Protein AF-0000000073450716 (afdb_homodimer)

Organism: Bacillus licheniformis (strain ATCC 14580 / DSM 13 / JCM 2505 / CCUG 7422 / NBRC 12200 / NCIMB 9375 / NCTC 10341 / NRRL NRS-1264 / Gibson 46) (NCBI:txid279010)

Sequence (288 aa):
MKVREQMMYDMEALLRTVFKQIRDEINELLEKEMSRNEFMILRLLSEQGPKKVTEFATILGVSASHITAVTDALVEKGWITRVRSKEDRRIIKIHLTDAGKEIIRYFEEKKTEYYFKRFSSYSDEELKTLIELFSKLDKKREQRMKVREQMMYDMEALLRTVFKQIRDEINELLEKEMSRNEFMILRLLSEQGPKKVTEFATILGVSASHITAVTDALVEKGWITRVRSKEDRRIIKIHLTDAGKEIIRYFEEKKTEYYFKRFSSYSDEELKTLIELFSKLDKKREQR

InterPro domains:
  IPR000835 MarR-type HTH domain [PF01047] (35-92)
  IPR000835 MarR-type HTH domain [PR00598] (51-67)
  IPR000835 MarR-type HTH domain [PR00598] (68-83)
  IPR000835 MarR-type HTH domain [PR00598] (87-103)
  IPR000835 MarR-type HTH domain [PR00598] (117-137)
  IPR000835 MarR-type HTH domain [PS50995] (4-139)
  IPR000835 MarR-type HTH domain [SM00347] (27-127)
  IPR036388 Winged helix-like DNA-binding domain superfamily [G3DSA:1.10.10.10] (1-141)
  IPR036390 Winged helix DNA-binding domain superfamily [SSF46785] (11-139)
  IPR039422 Transcription regulators MarR/SlyA-like [PTHR33164] (10-141)

Secondary structure (DSSP, 8-state):
-HHHHHHHHHHHHHHHHHHHHHHHHHHHHHHTT--HHHHHHHHHHHHH--EEHHHHHHHHT--HHHHHHHHHHHHHHTSEEEEE-SS-TT-EEEEE-HHHHHHHHHHHHHHHHHHHHHTTTS-HHHHHHHHHHHHTT-HHHHT-/-HHHHHHHHHHHHHHHHHHHHHHHHHHHHHHTT--HHHHHHHHHHHHH--EEHHHHHHHHT--HHHHHHHHHHHHHHTSEEEEE-SS-TT-EEEEE-HHHHHHHHHHHHHHHHHHHHHTTTS-HHHHHHHHHHHHTT-HHHHT-

Foldseek 3Di:
DVVVVVVVVVVVVCCVVVVVVLVVVLQVVCVVPAHPLLLVVLVCCVVPNKDALVVSCVVVVHDSVVSVVSVVVCVVVVQKDWDADPVHRVTIIIHGDPNVVVVNVVSVVVVVVVVCVVCVPDDPVRVVVVCVVVVVVVVVVVVD/DVVVVVVVVVVVVCCVVVVVVLVVVLQVVCVVPDGPLLLVVLVCCVPPNKDALVVSCVVVVHDSVVSVVSVVVCVVVVQKDWDADPVHRVTIIIHGDPNVVVVNVVSVVVVVVVVCVVCVPDDPVRVVVVCVVVVVVPVVVVVD

Radius of gyration: 21.97 Å; Cα contacts (8 Å, |Δi|>4): 267; chains: 2; bounding box: 51×68×36 Å

Structure (mmCIF, N/CA/C/O backbone):
data_AF-0000000073450716-model_v1
#
loop_
_entity.id
_entity.type
_entity.pdbx_description
1 polymer 'Hypothetical DNA-binding protein'
#
loop_
_atom_site.group_PDB
_atom_site.id
_atom_site.type_symbol
_atom_site.label_atom_id
_atom_site.label_alt_id
_atom_site.label_comp_id
_atom_site.label_asym_id
_atom_site.label_entity_id
_atom_site.label_seq_id
_atom_site.pdbx_PDB_ins_code
_atom_site.Cartn_x
_atom_site.Cartn_y
_atom_site.Cartn_z
_atom_site.occupancy
_atom_site.B_iso_or_equiv
_atom_site.auth_seq_id
_atom_site.auth_comp_id
_atom_site.auth_asym_id
_atom_site.auth_atom_id
_atom_site.pdbx_PDB_model_num
ATOM 1 N N . MET A 1 1 ? 23.656 19.016 8.758 1 59.31 1 MET A N 1
ATOM 2 C CA . MET A 1 1 ? 22.344 18.75 9.352 1 59.31 1 MET A CA 1
ATOM 3 C C . MET A 1 1 ? 21.234 19 8.336 1 59.31 1 MET A C 1
ATOM 5 O O . MET A 1 1 ? 20.328 18.172 8.188 1 59.31 1 MET A O 1
ATOM 9 N N . LYS A 1 2 ? 21.609 19.891 7.543 1 78.94 2 LYS A N 1
ATOM 10 C CA . LYS A 1 2 ? 20.656 20.344 6.543 1 78.94 2 LYS A CA 1
ATOM 11 C C . LYS A 1 2 ? 20.609 19.406 5.344 1 78.94 2 LYS A C 1
ATOM 13 O O . LYS A 1 2 ? 19.531 19.094 4.836 1 78.94 2 LYS A O 1
ATOM 18 N N . VAL A 1 3 ? 21.812 18.812 5.262 1 89.25 3 VAL A N 1
ATOM 19 C CA . VAL A 1 3 ? 21.922 17.984 4.066 1 89.25 3 VAL A CA 1
ATOM 20 C C . VAL A 1 3 ? 21.188 16.656 4.297 1 89.25 3 VAL A C 1
ATOM 22 O O . VAL A 1 3 ? 20.406 16.219 3.451 1 89.25 3 VAL A O 1
ATOM 25 N N . ARG A 1 4 ? 21.391 16.125 5.465 1 91.69 4 ARG A N 1
ATOM 26 C CA . ARG A 1 4 ? 20.75 14.844 5.77 1 91.69 4 ARG A CA 1
ATOM 27 C C . ARG A 1 4 ? 19.234 15 5.863 1 91.69 4 ARG A C 1
ATOM 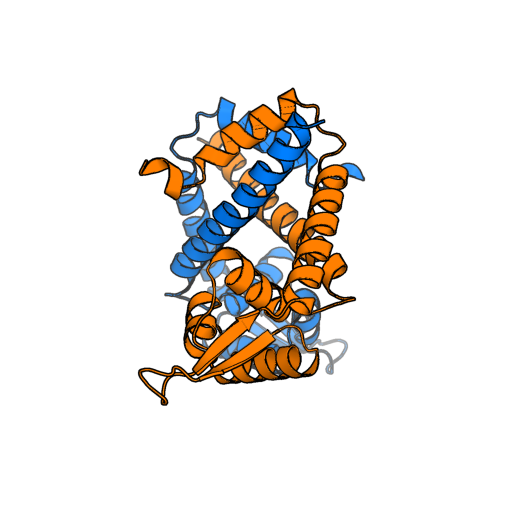29 O O . ARG A 1 4 ? 18.484 14.094 5.48 1 91.69 4 ARG A O 1
ATOM 36 N N . GLU A 1 5 ? 18.844 16.141 6.367 1 92.06 5 GLU A N 1
ATOM 37 C CA . GLU A 1 5 ? 17.422 16.438 6.422 1 92.06 5 GLU A CA 1
ATOM 38 C C . GLU A 1 5 ? 16.797 16.453 5.023 1 92.06 5 GLU A C 1
ATOM 40 O O . GLU A 1 5 ? 15.719 15.906 4.809 1 92.06 5 GLU A O 1
ATOM 45 N N . GLN A 1 6 ? 17.453 17.125 4.156 1 94.56 6 GLN A N 1
ATOM 46 C CA . GLN A 1 6 ? 16.969 17.156 2.773 1 94.56 6 GLN A CA 1
ATOM 47 C C . GLN A 1 6 ? 16.938 15.758 2.174 1 94.56 6 GLN A C 1
ATOM 49 O O . GLN A 1 6 ? 16.031 15.422 1.418 1 94.56 6 GLN A O 1
ATOM 54 N N . MET A 1 7 ? 18 14.906 2.516 1 95.25 7 MET A N 1
ATOM 55 C CA . MET A 1 7 ? 18.031 13.531 2.021 1 95.25 7 MET A CA 1
ATOM 56 C C . MET A 1 7 ? 16.844 12.734 2.545 1 95.25 7 MET A C 1
ATOM 58 O O . MET A 1 7 ? 16.328 11.859 1.847 1 95.25 7 MET A O 1
ATOM 62 N N . MET A 1 8 ? 16.422 13.062 3.775 1 94.56 8 MET A N 1
ATOM 63 C CA . MET A 1 8 ? 15.266 12.375 4.336 1 94.56 8 MET A CA 1
ATOM 64 C C . MET A 1 8 ? 13.992 12.758 3.582 1 94.56 8 MET A C 1
ATOM 66 O O . MET A 1 8 ? 13.148 11.906 3.318 1 94.56 8 MET A O 1
ATOM 70 N N . TYR A 1 9 ? 13.953 14.023 3.223 1 92.12 9 TYR A N 1
ATOM 71 C CA . TYR A 1 9 ? 12.812 14.477 2.436 1 92.12 9 TYR A CA 1
ATOM 72 C C . TYR A 1 9 ? 12.805 13.828 1.059 1 92.12 9 TYR A C 1
ATOM 74 O O . TYR A 1 9 ? 11.758 13.375 0.583 1 92.12 9 TYR A O 1
ATOM 82 N N . ASP A 1 10 ? 13.938 13.797 0.457 1 93.56 10 ASP A N 1
ATOM 83 C CA . ASP A 1 10 ? 14.062 13.18 -0.861 1 93.56 10 ASP A CA 1
ATOM 84 C C . ASP A 1 10 ? 13.719 11.695 -0.81 1 93.56 10 ASP A C 1
ATOM 86 O O . ASP A 1 10 ? 13.008 11.188 -1.682 1 93.56 10 ASP A O 1
ATOM 90 N N . MET A 1 11 ? 14.203 11.016 0.165 1 94.5 11 MET A N 1
ATOM 91 C CA . MET A 1 11 ? 13.984 9.578 0.297 1 94.5 11 MET A CA 1
ATOM 92 C C . MET A 1 11 ? 12.516 9.273 0.548 1 94.5 11 MET A C 1
ATOM 94 O O . MET A 1 11 ? 11.961 8.344 -0.043 1 94.5 11 MET A O 1
ATOM 98 N N . GLU A 1 12 ? 11.938 10.055 1.442 1 93.44 12 GLU A N 1
ATOM 99 C CA . GLU A 1 12 ? 10.508 9.883 1.711 1 93.44 12 GLU A CA 1
ATOM 100 C C . GLU A 1 12 ? 9.688 10.039 0.438 1 93.44 12 GLU A C 1
ATOM 102 O O . GLU A 1 12 ? 8.805 9.227 0.157 1 93.44 12 GLU A O 1
ATOM 107 N N . ALA A 1 13 ? 9.961 11.102 -0.274 1 91.44 13 ALA A N 1
ATOM 108 C CA . ALA A 1 13 ? 9.234 11.367 -1.512 1 91.44 13 ALA A CA 1
ATOM 109 C C . ALA A 1 13 ? 9.43 10.242 -2.52 1 91.44 13 ALA A C 1
ATOM 111 O O . ALA A 1 13 ? 8.484 9.828 -3.193 1 91.44 13 ALA A O 1
ATOM 112 N N . LEU A 1 14 ? 10.625 9.688 -2.656 1 94 14 LEU A N 1
ATOM 113 C CA . LEU A 1 14 ? 10.953 8.617 -3.59 1 94 14 LEU A CA 1
ATOM 114 C C . LEU A 1 14 ? 10.258 7.316 -3.197 1 94 14 LEU A C 1
ATOM 116 O O . LEU A 1 14 ? 9.695 6.629 -4.051 1 94 14 LEU A O 1
ATOM 120 N N . LEU A 1 15 ? 10.359 7.004 -1.907 1 94.81 15 LEU A N 1
ATOM 121 C CA . LEU A 1 15 ? 9.703 5.797 -1.429 1 94.81 15 LEU A CA 1
ATOM 122 C C . LEU A 1 15 ? 8.203 5.852 -1.705 1 94.81 15 LEU A C 1
ATOM 124 O O . LEU A 1 15 ? 7.621 4.879 -2.199 1 94.81 15 LEU A O 1
ATOM 128 N N . ARG A 1 16 ? 7.637 6.914 -1.466 1 90.56 16 ARG A N 1
ATOM 129 C CA . ARG A 1 16 ? 6.203 7.09 -1.689 1 90.56 16 ARG A CA 1
ATOM 130 C C . ARG A 1 16 ? 5.859 6.953 -3.168 1 90.56 16 ARG A C 1
ATOM 132 O O . ARG A 1 16 ? 4.945 6.211 -3.531 1 90.56 16 ARG A O 1
ATOM 139 N N . THR A 1 17 ? 6.555 7.664 -4.004 1 93.19 17 THR A N 1
ATOM 140 C CA . THR A 1 17 ? 6.273 7.707 -5.438 1 93.19 17 THR A CA 1
ATOM 141 C C . THR A 1 17 ? 6.535 6.348 -6.078 1 93.19 17 THR A C 1
ATOM 143 O O . THR A 1 17 ? 5.691 5.828 -6.809 1 93.19 17 THR A O 1
ATOM 146 N N . VAL A 1 18 ? 7.68 5.75 -5.84 1 95.06 18 VAL A N 1
ATOM 147 C CA . VAL A 1 18 ? 8.086 4.496 -6.473 1 95.06 18 VAL A CA 1
ATOM 148 C C . VAL A 1 18 ? 7.195 3.357 -5.977 1 95.06 18 VAL A C 1
ATOM 150 O O . VAL A 1 18 ? 6.766 2.51 -6.766 1 95.06 18 VAL A O 1
ATOM 153 N N . PHE A 1 19 ? 6.934 3.359 -4.652 1 94.25 19 PHE A N 1
ATOM 154 C CA . PHE A 1 19 ? 6.051 2.332 -4.109 1 94.25 19 PHE A CA 1
ATOM 155 C C . PHE A 1 19 ? 4.676 2.402 -4.762 1 94.25 19 PHE A C 1
ATOM 157 O O . PHE A 1 19 ? 4.102 1.374 -5.125 1 94.25 19 PHE A O 1
ATOM 164 N N . LYS A 1 20 ? 4.164 3.525 -4.926 1 91.25 20 LYS A N 1
ATOM 165 C CA . LYS A 1 20 ? 2.865 3.697 -5.574 1 91.25 20 LYS A CA 1
ATOM 166 C C . LYS A 1 20 ? 2.91 3.232 -7.027 1 91.25 20 LYS A C 1
ATOM 168 O O . LYS A 1 20 ? 2.008 2.531 -7.488 1 91.25 20 LYS A O 1
ATOM 173 N N . GLN A 1 21 ? 3.9 3.662 -7.785 1 94.06 21 GLN A N 1
ATOM 174 C CA . GLN A 1 21 ? 4.035 3.281 -9.188 1 94.06 21 GLN A CA 1
ATOM 175 C C . GLN A 1 21 ? 4.074 1.764 -9.344 1 94.06 21 GLN A C 1
ATOM 177 O O . GLN A 1 21 ? 3.344 1.202 -10.164 1 94.06 21 GLN A O 1
ATOM 182 N N . ILE A 1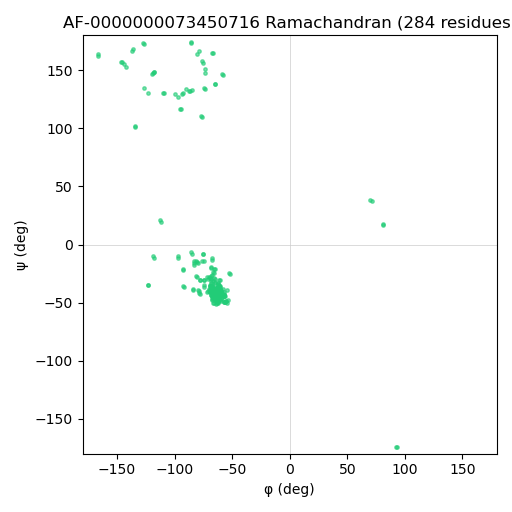 22 ? 4.926 1.121 -8.555 1 94.81 22 ILE A N 1
ATOM 183 C CA . ILE A 1 22 ? 5.102 -0.322 -8.664 1 94.81 22 ILE A CA 1
ATOM 184 C C . ILE A 1 22 ? 3.811 -1.033 -8.266 1 94.81 22 ILE A C 1
ATOM 186 O O . ILE A 1 22 ? 3.373 -1.963 -8.945 1 94.81 22 ILE A O 1
ATOM 190 N N . ARG A 1 23 ? 3.213 -0.621 -7.176 1 91 23 ARG A N 1
ATOM 191 C CA . ARG A 1 23 ? 1.94 -1.188 -6.742 1 91 23 ARG A CA 1
ATOM 192 C C . ARG A 1 23 ? 0.887 -1.074 -7.836 1 91 23 ARG A C 1
ATOM 194 O O . ARG A 1 23 ? 0.207 -2.051 -8.156 1 91 23 ARG A O 1
ATOM 201 N N . ASP A 1 24 ? 0.726 0.122 -8.438 1 91.25 24 ASP A N 1
ATOM 202 C CA . ASP A 1 24 ? -0.268 0.346 -9.484 1 91.25 24 ASP A CA 1
ATOM 203 C C . ASP A 1 24 ? 0.02 -0.518 -10.711 1 91.25 24 ASP A C 1
ATOM 205 O O . ASP A 1 24 ? -0.9 -1.068 -11.32 1 91.25 24 ASP A O 1
ATOM 209 N N . GLU A 1 25 ? 1.225 -0.605 -11.094 1 93.38 25 GLU A N 1
ATOM 210 C CA . GLU A 1 25 ? 1.619 -1.379 -12.266 1 93.38 25 GLU A CA 1
ATOM 211 C C . GLU A 1 25 ? 1.392 -2.871 -12.047 1 93.38 25 GLU A C 1
ATOM 213 O O . GLU A 1 25 ? 0.943 -3.576 -12.953 1 93.38 25 GLU A O 1
ATOM 218 N N . ILE A 1 26 ? 1.708 -3.35 -10.844 1 92.31 26 ILE A N 1
ATOM 219 C CA . ILE A 1 26 ? 1.47 -4.754 -10.523 1 92.31 26 ILE A CA 1
ATOM 220 C C . ILE A 1 26 ? -0.033 -5.027 -10.492 1 92.31 26 ILE A C 1
ATOM 222 O O . ILE A 1 26 ? -0.491 -6.066 -10.969 1 92.31 26 ILE A O 1
ATOM 226 N N . ASN A 1 27 ? -0.792 -4.102 -9.945 1 90.69 27 ASN A N 1
ATOM 227 C CA . ASN A 1 27 ? -2.244 -4.238 -9.93 1 90.69 27 ASN A CA 1
ATOM 228 C C . ASN A 1 27 ? -2.812 -4.32 -11.344 1 90.69 27 ASN A C 1
ATOM 230 O O . ASN A 1 27 ? -3.77 -5.055 -11.594 1 90.69 27 ASN A O 1
ATOM 234 N N . GLU A 1 28 ? -2.279 -3.514 -12.18 1 91.25 28 GLU A N 1
ATOM 235 C CA . GLU A 1 28 ? -2.717 -3.533 -13.57 1 91.25 28 GLU A CA 1
ATOM 236 C C . GLU A 1 28 ? -2.428 -4.883 -14.219 1 91.25 28 GLU A C 1
ATOM 238 O O . GLU A 1 28 ? -3.193 -5.348 -15.062 1 91.25 28 GLU A O 1
ATOM 243 N N . LEU A 1 29 ? -1.325 -5.434 -13.844 1 89.19 29 LEU A N 1
ATOM 244 C CA . LEU A 1 29 ? -0.959 -6.75 -14.352 1 89.19 29 LEU A CA 1
ATOM 245 C C . LEU A 1 29 ? -1.942 -7.809 -13.875 1 89.19 29 LEU A C 1
ATOM 247 O O . LEU A 1 29 ? -2.271 -8.742 -14.609 1 89.19 29 LEU A O 1
ATOM 251 N N . LEU A 1 30 ? -2.486 -7.609 -12.633 1 88 30 LEU A N 1
ATOM 252 C CA . LEU A 1 30 ? -3.373 -8.578 -11.992 1 88 30 LEU A CA 1
ATOM 253 C C . LEU A 1 30 ? -4.809 -8.398 -12.469 1 88 30 LEU A C 1
ATOM 255 O O . LEU A 1 30 ? -5.559 -9.375 -12.578 1 88 30 LEU A O 1
ATOM 259 N N . GLU A 1 31 ? -5.199 -7.145 -12.633 1 82.88 31 GLU A N 1
ATOM 260 C CA . GLU A 1 31 ? -6.586 -6.719 -12.781 1 82.88 31 GLU A CA 1
ATOM 261 C C . GLU A 1 31 ? -7.293 -7.516 -13.875 1 82.88 31 GLU A C 1
ATOM 263 O O . GLU A 1 31 ? -8.5 -7.762 -13.789 1 82.88 31 GLU A O 1
ATOM 268 N N . LYS A 1 32 ? -6.609 -7.992 -14.734 1 78.44 32 LYS A N 1
ATOM 269 C CA . LYS A 1 32 ? -7.301 -8.711 -15.797 1 78.44 32 LYS A CA 1
ATOM 270 C C . LYS A 1 32 ? -7.645 -10.133 -15.367 1 78.44 32 LYS A C 1
ATOM 272 O O . LYS A 1 32 ? -8.57 -10.75 -15.898 1 78.44 32 LYS A O 1
ATOM 277 N N . GLU A 1 33 ? -7.051 -10.586 -14.297 1 83.25 33 GLU A N 1
ATOM 278 C CA . GLU A 1 33 ? -7.199 -12 -13.969 1 83.25 33 GLU A CA 1
ATOM 279 C C . GLU A 1 33 ? -7.77 -12.188 -12.57 1 83.25 33 GLU A C 1
ATOM 281 O O . GLU A 1 33 ? -8.539 -13.125 -12.328 1 83.25 33 GLU A O 1
ATOM 286 N N . MET A 1 34 ? -7.441 -11.352 -11.656 1 90.31 34 MET A N 1
ATOM 287 C CA . MET A 1 34 ? -7.867 -11.516 -10.266 1 90.31 34 MET A CA 1
ATOM 288 C C . MET A 1 34 ? -7.633 -10.234 -9.469 1 90.31 34 MET A C 1
ATOM 290 O O . MET A 1 34 ? -6.855 -9.375 -9.891 1 90.31 34 MET A O 1
ATOM 294 N N . SER A 1 35 ? -8.289 -10.148 -8.359 1 89.19 35 SER A N 1
ATOM 295 C CA . SER A 1 35 ? -8.086 -9.023 -7.453 1 89.19 35 SER A CA 1
ATOM 296 C C . SER A 1 35 ? -6.82 -9.203 -6.625 1 89.19 35 SER A C 1
ATOM 298 O O . SER A 1 35 ? -6.25 -10.289 -6.582 1 89.19 35 SER A O 1
ATOM 300 N N . ARG A 1 36 ? -6.441 -8.156 -6.02 1 88.69 36 ARG A N 1
ATOM 301 C CA . ARG A 1 36 ? -5.266 -8.188 -5.156 1 88.69 36 ARG A CA 1
ATOM 302 C C . ARG A 1 36 ? -5.449 -9.188 -4.02 1 88.69 36 ARG A C 1
ATOM 304 O O . ARG A 1 36 ? -4.535 -9.953 -3.707 1 88.69 36 ARG A O 1
ATOM 311 N N . ASN A 1 37 ? -6.625 -9.188 -3.418 1 91.81 37 ASN A N 1
ATOM 312 C CA . ASN A 1 37 ? -6.871 -10.086 -2.299 1 91.81 37 ASN A CA 1
ATOM 313 C C . ASN A 1 37 ? -6.887 -11.547 -2.748 1 91.81 37 ASN A C 1
ATOM 315 O O . ASN A 1 37 ? -6.449 -12.43 -2.014 1 91.81 37 ASN A O 1
ATOM 319 N N . GLU A 1 38 ? -7.473 -11.711 -3.906 1 94.62 38 GLU A N 1
ATOM 320 C CA . GLU A 1 38 ? -7.418 -13.055 -4.465 1 94.62 38 GLU A CA 1
ATOM 321 C C . GLU A 1 38 ? -5.977 -13.516 -4.656 1 94.62 38 GLU A C 1
ATOM 323 O O . GLU A 1 38 ? -5.617 -14.633 -4.273 1 94.62 38 GLU A O 1
ATOM 328 N N . PHE A 1 39 ? -5.184 -12.672 -5.203 1 94.44 39 PHE A N 1
ATOM 329 C CA . PHE A 1 39 ? -3.775 -12.984 -5.434 1 94.44 39 PHE A CA 1
ATOM 330 C C . PHE A 1 39 ? -3.062 -13.258 -4.117 1 94.44 39 PHE A C 1
ATOM 332 O O . PHE A 1 39 ? -2.281 -14.211 -4.016 1 94.44 39 PHE A O 1
ATOM 339 N N . MET A 1 40 ? -3.297 -12.477 -3.162 1 93.5 40 MET A N 1
ATOM 340 C CA . MET A 1 40 ? -2.631 -12.625 -1.872 1 93.5 40 MET A CA 1
ATOM 341 C C . MET A 1 40 ? -2.982 -13.961 -1.228 1 93.5 40 MET A C 1
ATOM 343 O O . MET A 1 40 ? -2.125 -14.609 -0.626 1 93.5 40 MET A O 1
ATOM 347 N N . ILE A 1 41 ? -4.152 -14.359 -1.305 1 96.31 41 ILE A N 1
ATOM 348 C CA . ILE A 1 41 ? -4.586 -15.633 -0.74 1 96.31 41 ILE A CA 1
ATOM 349 C C . ILE A 1 41 ? -3.871 -16.781 -1.445 1 96.31 41 ILE A C 1
ATOM 351 O O . ILE A 1 41 ? -3.334 -17.672 -0.794 1 96.31 41 ILE A O 1
ATOM 355 N N . LEU A 1 42 ? -3.932 -16.734 -2.77 1 97 42 LEU A N 1
ATOM 356 C CA . LEU A 1 42 ? -3.264 -17.781 -3.543 1 97 42 LEU A CA 1
ATOM 357 C C . LEU A 1 42 ? -1.778 -17.844 -3.201 1 97 42 LEU A C 1
ATOM 359 O O . LEU A 1 42 ? -1.215 -18.938 -3.068 1 97 42 LEU A O 1
ATOM 363 N N . ARG A 1 43 ? -1.194 -16.75 -3.062 1 94.56 43 ARG A N 1
ATOM 364 C CA . ARG A 1 43 ? 0.227 -16.672 -2.74 1 94.56 43 ARG A CA 1
ATOM 365 C C . ARG A 1 43 ? 0.505 -17.266 -1.36 1 94.56 43 ARG A C 1
ATOM 367 O O . ARG A 1 43 ? 1.462 -18.016 -1.185 1 94.56 43 ARG A O 1
ATOM 374 N N . LEU A 1 44 ? -0.234 -16.906 -0.386 1 95.38 44 LEU A N 1
ATOM 375 C CA . LEU A 1 44 ? -0.075 -17.422 0.967 1 95.38 44 LEU A CA 1
ATOM 376 C C . LEU A 1 44 ? -0.187 -18.938 0.98 1 95.38 44 LEU A C 1
ATOM 378 O O . LEU A 1 44 ? 0.605 -19.625 1.638 1 95.38 44 LEU A O 1
ATOM 382 N N . LEU A 1 45 ? -1.136 -19.391 0.286 1 97.44 45 LEU A N 1
ATOM 383 C CA . LEU A 1 45 ? -1.328 -20.844 0.209 1 97.44 45 LEU A CA 1
ATOM 384 C C . LEU A 1 45 ? -0.144 -21.516 -0.479 1 97.44 45 LEU A C 1
ATOM 386 O O . LEU A 1 45 ? 0.285 -22.594 -0.072 1 97.44 45 LEU A O 1
ATOM 390 N N . SER A 1 46 ? 0.269 -20.875 -1.538 1 96.06 46 SER A N 1
ATOM 391 C CA . SER A 1 46 ? 1.396 -21.406 -2.291 1 96.06 46 SER A CA 1
ATOM 392 C C . SER A 1 46 ? 2.664 -21.438 -1.442 1 96.06 46 SER A C 1
ATOM 394 O O . SER A 1 46 ? 3.439 -22.391 -1.511 1 96.06 46 SER A O 1
ATOM 396 N N . GLU A 1 47 ? 2.871 -20.5 -0.604 1 93.12 47 GLU A N 1
ATOM 397 C CA . GLU A 1 47 ? 4.109 -20.328 0.149 1 93.12 47 GLU A CA 1
ATOM 398 C C . GLU A 1 47 ? 4.043 -21.047 1.491 1 93.12 47 GLU A C 1
ATOM 400 O O . GLU A 1 47 ? 5.047 -21.578 1.969 1 93.12 47 GLU A O 1
ATOM 405 N N . GLN A 1 48 ? 2.889 -21.047 2.109 1 95.12 48 GLN A N 1
ATOM 406 C CA . GLN A 1 48 ? 2.832 -21.469 3.504 1 95.12 48 GLN A CA 1
ATOM 407 C C . GLN A 1 48 ? 1.959 -22.719 3.668 1 95.12 48 GLN A C 1
ATOM 409 O O . GLN A 1 48 ? 1.908 -23.312 4.75 1 95.12 48 GLN A O 1
ATOM 414 N N . GLY A 1 49 ? 1.259 -23.047 2.662 1 96.31 49 GLY A N 1
ATOM 415 C CA . GLY A 1 49 ? 0.429 -24.25 2.721 1 96.31 49 GLY A CA 1
ATOM 416 C C . GLY A 1 49 ? -0.995 -23.969 3.162 1 96.31 49 GLY A C 1
ATOM 417 O O . GLY A 1 49 ? -1.397 -22.797 3.268 1 96.31 49 GLY A O 1
ATOM 418 N N . PRO A 1 50 ? -1.762 -25 3.344 1 97.12 50 PRO A N 1
ATOM 419 C CA . PRO A 1 50 ? -3.182 -24.859 3.68 1 97.12 50 PRO A CA 1
ATOM 420 C C . PRO A 1 50 ? -3.414 -24.062 4.961 1 97.12 50 PRO A C 1
ATOM 422 O O . PRO A 1 50 ? -2.623 -24.156 5.902 1 97.12 50 PRO A O 1
ATOM 425 N N . LYS A 1 51 ? -4.488 -23.328 4.988 1 96.06 51 LYS A N 1
ATOM 426 C CA . LYS A 1 51 ? -4.816 -22.469 6.117 1 96.06 51 LYS A CA 1
ATOM 427 C C . LYS A 1 51 ? -6.324 -22.391 6.336 1 96.06 51 LYS A C 1
ATOM 429 O O . LYS A 1 51 ? -7.105 -22.672 5.422 1 96.06 51 LYS A O 1
ATOM 434 N N . LYS A 1 52 ? -6.652 -22.031 7.613 1 94.44 52 LYS A N 1
ATOM 435 C CA . LYS A 1 52 ? -8.055 -21.734 7.902 1 94.44 52 LYS A CA 1
ATOM 436 C C . LYS A 1 52 ? -8.461 -20.391 7.305 1 94.44 52 LYS A C 1
ATOM 438 O O . LYS A 1 52 ? -7.652 -19.469 7.215 1 94.44 52 LYS A O 1
ATOM 443 N N . VAL A 1 53 ? -9.695 -20.375 6.941 1 91.94 53 VAL A N 1
ATOM 444 C CA . VAL A 1 53 ? -10.219 -19.156 6.344 1 91.94 53 VAL A CA 1
ATOM 445 C C . VAL A 1 53 ? -9.961 -17.969 7.277 1 91.94 53 VAL A C 1
ATOM 447 O O . VAL A 1 53 ? -9.602 -16.891 6.828 1 91.94 53 VAL A O 1
ATOM 450 N N . THR A 1 54 ? -10.102 -18.156 8.547 1 90.69 54 THR A N 1
ATOM 451 C CA . THR A 1 54 ? -9.992 -17.078 9.531 1 90.69 54 THR A CA 1
ATOM 452 C C . THR A 1 54 ? -8.562 -16.562 9.609 1 90.69 54 THR A C 1
ATOM 454 O O . THR A 1 54 ? -8.336 -15.422 10 1 90.69 54 THR A O 1
ATOM 457 N N . GLU A 1 55 ? -7.602 -17.344 9.289 1 94.56 55 GLU A N 1
ATOM 458 C CA . GLU A 1 55 ? -6.191 -16.969 9.344 1 94.56 55 GLU A CA 1
ATOM 459 C C . GLU A 1 55 ? -5.871 -15.914 8.281 1 94.56 55 GLU A C 1
ATOM 461 O O . GLU A 1 55 ? -4.996 -15.07 8.484 1 94.56 55 GLU A O 1
ATOM 466 N N . PHE A 1 56 ? -6.609 -15.945 7.156 1 94.81 56 PHE A N 1
ATOM 467 C CA . PHE A 1 56 ? -6.379 -14.984 6.09 1 94.81 56 PHE A CA 1
ATOM 468 C C . PHE A 1 56 ? -6.766 -13.578 6.539 1 94.81 56 PHE A C 1
ATOM 470 O O . PHE A 1 56 ? -6.082 -12.602 6.207 1 94.81 56 PHE A O 1
ATOM 477 N N . ALA A 1 57 ? -7.883 -13.5 7.23 1 92.69 57 ALA A N 1
ATOM 478 C CA . ALA A 1 57 ? -8.367 -12.203 7.684 1 92.69 57 ALA A CA 1
ATOM 479 C C . ALA A 1 57 ? -7.324 -11.5 8.547 1 92.69 57 ALA A C 1
ATOM 481 O O . ALA A 1 57 ? -7.066 -10.305 8.375 1 92.69 57 ALA A O 1
ATOM 482 N N . THR A 1 58 ? -6.703 -12.289 9.445 1 89.88 58 THR A N 1
ATOM 483 C CA . THR A 1 58 ? -5.688 -11.773 10.359 1 89.88 58 THR A CA 1
ATOM 484 C C . THR A 1 58 ? -4.438 -11.352 9.586 1 89.88 58 THR A C 1
ATOM 486 O O . THR A 1 58 ? -3.914 -10.258 9.797 1 89.88 58 THR A O 1
ATOM 489 N N . ILE A 1 59 ? -3.984 -12.125 8.68 1 88.25 59 ILE A N 1
ATOM 490 C CA . ILE A 1 59 ? -2.748 -11.914 7.941 1 88.25 59 ILE A CA 1
ATOM 491 C C . ILE A 1 59 ? -2.904 -10.711 7.016 1 88.25 59 ILE A C 1
ATOM 493 O O . ILE A 1 59 ? -1.979 -9.906 6.867 1 88.25 59 ILE A O 1
ATOM 497 N N . LEU A 1 60 ? -4.121 -10.508 6.43 1 88.5 60 LEU A N 1
ATOM 498 C CA . LEU A 1 60 ? -4.328 -9.477 5.414 1 88.5 60 LEU A CA 1
ATOM 499 C C . LEU A 1 60 ? -4.902 -8.211 6.031 1 88.5 60 LEU A C 1
ATOM 501 O O . LEU A 1 60 ? -4.965 -7.168 5.375 1 88.5 60 LEU A O 1
ATOM 505 N N . GLY A 1 61 ? -5.324 -8.32 7.254 1 85.38 61 GLY A N 1
ATOM 506 C CA . GLY A 1 61 ? -5.867 -7.152 7.934 1 85.38 61 GLY A CA 1
ATOM 507 C C . GLY A 1 61 ? -7.227 -6.73 7.402 1 85.38 61 GLY A C 1
ATOM 508 O O . GLY A 1 61 ? -7.473 -5.543 7.195 1 85.38 61 GLY A O 1
ATOM 509 N N . VAL A 1 62 ? -8.07 -7.66 7.055 1 85.94 62 VAL A N 1
ATOM 510 C CA . VAL A 1 62 ? -9.406 -7.387 6.523 1 85.94 62 VAL A CA 1
ATOM 511 C C . VAL A 1 62 ? -10.453 -8.148 7.332 1 85.94 62 VAL A C 1
ATOM 513 O O . VAL A 1 62 ? -10.109 -8.969 8.188 1 85.94 62 VAL A O 1
ATOM 516 N N . SER A 1 63 ? -11.703 -7.879 7.07 1 89.75 63 SER A N 1
ATOM 517 C CA . SER A 1 63 ? -12.797 -8.492 7.82 1 89.75 63 SER A CA 1
ATOM 518 C C . SER A 1 63 ? -13.008 -9.945 7.402 1 89.75 63 SER A C 1
ATOM 520 O O . SER A 1 63 ? -12.672 -10.328 6.273 1 89.75 63 SER A O 1
ATOM 522 N N . ALA A 1 64 ? -13.578 -10.656 8.328 1 91.38 64 ALA A N 1
ATOM 523 C CA . ALA A 1 64 ? -13.922 -12.055 8.047 1 91.38 64 ALA A CA 1
ATOM 524 C C . ALA A 1 64 ? -14.922 -12.148 6.902 1 91.38 64 ALA A C 1
ATOM 526 O O . ALA A 1 64 ? -14.852 -13.07 6.082 1 91.38 64 ALA A O 1
ATOM 527 N N . SER A 1 65 ? -15.805 -11.266 6.93 1 93.5 65 SER A N 1
ATOM 528 C CA . SER A 1 65 ? -16.812 -11.266 5.879 1 93.5 65 SER A CA 1
ATOM 529 C C . SER A 1 65 ? -16.188 -11.062 4.504 1 93.5 65 SER A C 1
ATOM 531 O O . SER A 1 65 ? -16.578 -11.719 3.533 1 93.5 65 SER A O 1
ATOM 533 N N . HIS A 1 66 ? -15.25 -10.211 4.426 1 93.12 66 HIS A N 1
ATOM 534 C CA . HIS A 1 66 ? -14.547 -9.969 3.174 1 93.12 66 HIS A CA 1
ATOM 535 C C . HIS A 1 66 ? -13.781 -11.203 2.723 1 93.12 66 HIS A C 1
ATOM 537 O O . HIS A 1 66 ? -13.82 -11.57 1.547 1 93.12 66 HIS A O 1
ATOM 543 N N . ILE A 1 67 ? -13.133 -11.852 3.615 1 94.88 67 ILE A N 1
ATOM 544 C CA . ILE A 1 67 ? -12.328 -13.023 3.281 1 94.88 67 ILE A CA 1
ATOM 545 C C . ILE A 1 67 ? -13.234 -14.156 2.797 1 94.88 67 ILE A C 1
ATOM 547 O O . ILE A 1 67 ? -12.867 -14.898 1.886 1 94.88 67 ILE A O 1
ATOM 551 N N . THR A 1 68 ? -14.344 -14.273 3.449 1 94.81 68 THR A N 1
ATOM 552 C CA . THR A 1 68 ? -15.297 -15.297 3.035 1 94.81 68 THR A CA 1
ATOM 553 C C . THR A 1 68 ? -15.734 -15.078 1.59 1 94.81 68 THR A C 1
ATOM 555 O O . THR A 1 68 ? -15.75 -16.016 0.792 1 94.81 68 THR A O 1
ATOM 558 N N . ALA A 1 69 ? -16.047 -13.891 1.309 1 96.12 69 ALA A N 1
ATOM 559 C CA . ALA A 1 69 ? -16.453 -13.555 -0.053 1 96.12 69 ALA A CA 1
ATOM 560 C C . ALA A 1 69 ? -15.344 -13.852 -1.05 1 96.12 69 ALA A C 1
ATOM 562 O O . ALA A 1 69 ? -15.594 -14.391 -2.133 1 96.12 69 ALA A O 1
ATOM 563 N N . VAL A 1 70 ? -14.148 -13.523 -0.743 1 96.56 70 VAL A N 1
ATOM 564 C CA . VAL A 1 70 ? -13 -13.703 -1.625 1 96.56 70 VAL A CA 1
ATOM 565 C C . VAL A 1 70 ? -12.727 -15.195 -1.807 1 96.56 70 VAL A C 1
ATOM 567 O O . VAL A 1 70 ? -12.461 -15.656 -2.92 1 96.56 70 VAL A O 1
ATOM 570 N N . THR A 1 71 ? -12.773 -15.93 -0.741 1 97 71 THR A N 1
ATOM 571 C CA . THR A 1 71 ? -12.523 -17.359 -0.828 1 97 71 THR A CA 1
ATOM 572 C C . THR A 1 71 ? -13.633 -18.062 -1.61 1 97 71 THR A C 1
ATOM 574 O O . THR A 1 71 ? -13.367 -19 -2.359 1 97 71 THR A O 1
ATOM 577 N N . ASP A 1 72 ? -14.859 -17.609 -1.4 1 97.12 72 ASP A N 1
ATOM 578 C CA . ASP A 1 72 ? -15.961 -18.156 -2.182 1 97.12 72 ASP A CA 1
ATOM 579 C C . ASP A 1 72 ? -15.727 -17.969 -3.678 1 97.12 72 ASP A C 1
ATOM 581 O O . ASP A 1 72 ? -15.945 -18.891 -4.473 1 97.12 72 ASP A O 1
ATOM 585 N N . ALA A 1 73 ? -15.305 -16.828 -4.023 1 97 73 ALA A N 1
ATOM 586 C CA . ALA A 1 73 ? -15.023 -16.516 -5.422 1 97 73 ALA A CA 1
ATOM 587 C C . ALA A 1 73 ? -13.914 -17.422 -5.969 1 97 73 ALA A C 1
ATOM 589 O O . ALA A 1 73 ? -13.984 -17.875 -7.109 1 97 73 ALA A O 1
ATOM 590 N N . LEU A 1 74 ? -12.891 -17.672 -5.199 1 97.75 74 LEU A N 1
ATOM 591 C CA . LEU A 1 74 ? -11.758 -18.484 -5.609 1 97.75 74 LEU A CA 1
ATOM 592 C C . LEU A 1 74 ? -12.156 -19.953 -5.75 1 97.75 74 LEU A C 1
ATOM 594 O O . LEU A 1 74 ? -11.641 -20.656 -6.613 1 97.75 74 LEU A O 1
ATOM 598 N N . VAL A 1 75 ? -13.055 -20.406 -4.875 1 98 75 VAL A N 1
ATOM 599 C CA . VAL A 1 75 ? -13.594 -21.75 -4.988 1 98 75 VAL A CA 1
ATOM 600 C C . VAL A 1 75 ? -14.406 -21.875 -6.277 1 98 75 VAL A C 1
ATOM 602 O O . VAL A 1 75 ? -14.289 -22.875 -6.992 1 98 75 VAL A O 1
ATOM 605 N N . GLU A 1 76 ? -15.172 -20.891 -6.516 1 97.56 76 GLU A N 1
ATOM 606 C CA . GLU A 1 76 ? -15.984 -20.891 -7.73 1 97.56 76 GLU A CA 1
ATOM 607 C C . GLU A 1 76 ? -15.102 -20.938 -8.977 1 97.56 76 GLU A C 1
ATOM 609 O O . GLU A 1 76 ? -15.445 -21.578 -9.961 1 97.56 76 GLU A O 1
ATOM 614 N N . LYS A 1 77 ? -13.938 -20.266 -8.961 1 96.56 77 LYS A N 1
ATOM 615 C CA . LYS A 1 77 ? -12.984 -20.25 -10.062 1 96.56 77 LYS A CA 1
ATOM 616 C C . LYS A 1 77 ? -12.227 -21.562 -10.164 1 96.56 77 LYS A C 1
ATOM 618 O O . LYS A 1 77 ? -11.57 -21.844 -11.164 1 96.56 77 LYS A O 1
ATOM 623 N N . GLY A 1 78 ? -12.328 -22.391 -9.062 1 98.06 78 GLY A N 1
ATOM 624 C CA . GLY A 1 78 ? -11.648 -23.672 -9.031 1 98.06 78 GLY A CA 1
ATOM 625 C C . GLY A 1 78 ? -10.188 -23.562 -8.656 1 98.06 78 GLY A C 1
ATOM 626 O O . GLY A 1 78 ? -9.406 -24.484 -8.891 1 98.06 78 GLY A O 1
ATOM 627 N N . TRP A 1 79 ? -9.734 -22.438 -8.078 1 98.31 79 TRP A N 1
ATOM 628 C CA . TRP A 1 79 ? -8.32 -22.203 -7.789 1 98.31 79 TRP A CA 1
ATOM 629 C C . TRP A 1 79 ? -7.973 -22.641 -6.375 1 98.31 79 TRP A C 1
ATOM 631 O O . TRP A 1 79 ? -6.801 -22.859 -6.055 1 98.31 79 TRP A O 1
ATOM 641 N N . ILE A 1 80 ? -9.016 -22.734 -5.535 1 98.56 80 ILE A N 1
ATOM 642 C CA . ILE A 1 80 ? -8.844 -23.281 -4.195 1 98.56 80 ILE A CA 1
ATOM 643 C C . ILE A 1 80 ? -10 -24.219 -3.875 1 98.56 80 ILE A C 1
ATOM 645 O O . ILE A 1 80 ? -10.984 -24.281 -4.609 1 98.56 80 ILE A O 1
ATOM 649 N N . THR A 1 81 ? -9.875 -25.031 -2.789 1 98.44 81 THR A N 1
ATOM 650 C CA . THR A 1 81 ? -10.914 -25.938 -2.303 1 98.44 81 THR A CA 1
ATOM 651 C C . THR A 1 81 ? -10.93 -25.969 -0.777 1 98.44 81 THR A C 1
ATOM 653 O O . THR A 1 81 ? -9.938 -25.609 -0.134 1 98.44 81 THR A O 1
ATOM 656 N N . ARG A 1 82 ? -12.078 -26.266 -0.246 1 97.12 82 ARG A N 1
ATOM 657 C CA . ARG A 1 82 ? -12.234 -26.438 1.194 1 97.12 82 ARG A CA 1
ATOM 658 C C . ARG A 1 82 ? -12.172 -27.906 1.583 1 97.12 82 ARG A C 1
ATOM 660 O O . ARG A 1 82 ? -12.875 -28.734 1.007 1 97.12 82 ARG A O 1
ATOM 667 N N . VAL A 1 83 ? -11.297 -28.156 2.51 1 96.75 83 VAL A N 1
ATOM 668 C CA . VAL A 1 83 ? -11.148 -29.547 2.938 1 96.75 83 VAL A CA 1
ATOM 669 C C . VAL A 1 83 ? -11.375 -29.656 4.445 1 96.75 83 VAL A C 1
ATOM 671 O O . VAL A 1 83 ? -10.758 -28.922 5.227 1 96.75 83 VAL A O 1
ATOM 674 N N . ARG A 1 84 ? -12.164 -30.531 4.828 1 94.12 84 ARG A N 1
ATOM 675 C CA . ARG A 1 84 ? -12.453 -30.781 6.238 1 94.12 84 ARG A CA 1
ATOM 676 C C . ARG A 1 84 ? -11.422 -31.719 6.848 1 94.12 84 ARG A C 1
ATOM 678 O O . ARG A 1 84 ? -11.023 -32.719 6.219 1 94.12 84 ARG A O 1
ATOM 685 N N . SER A 1 85 ? -10.93 -31.297 8.07 1 90.81 85 SER A N 1
ATOM 686 C CA . SER A 1 85 ? -9.977 -32.156 8.773 1 90.81 85 SER A CA 1
ATOM 687 C C . SER A 1 85 ? -10.617 -33.469 9.195 1 90.81 85 SER A C 1
ATOM 689 O O . SER A 1 85 ? -11.773 -33.5 9.617 1 90.81 85 SER A O 1
ATOM 691 N N . LYS A 1 86 ? -9.812 -34.469 8.992 1 90.12 86 LYS A N 1
ATOM 692 C CA . LYS A 1 86 ? -10.289 -35.781 9.414 1 90.12 86 LYS A CA 1
ATOM 693 C C . LYS A 1 86 ? -10.25 -35.938 10.93 1 90.12 86 LYS A C 1
ATOM 695 O O . LYS A 1 86 ? -11.062 -36.625 11.516 1 90.12 86 LYS A O 1
ATOM 700 N N . GLU A 1 87 ? -9.281 -35.25 11.562 1 90.62 87 GLU A N 1
ATOM 701 C CA . GLU A 1 87 ? -9.078 -35.344 13.008 1 90.62 87 GLU A CA 1
ATOM 702 C C . GLU A 1 87 ? -10.094 -34.469 13.758 1 90.62 87 GLU A C 1
ATOM 704 O O . GLU A 1 87 ? -10.578 -34.875 14.828 1 90.62 87 GLU A O 1
ATOM 709 N N . ASP A 1 88 ? -10.359 -33.375 13.25 1 90.38 88 ASP A N 1
ATOM 710 C CA . ASP A 1 88 ? -11.328 -32.438 13.82 1 90.38 88 ASP A CA 1
ATOM 711 C C . ASP A 1 88 ? -12.25 -31.875 12.742 1 90.38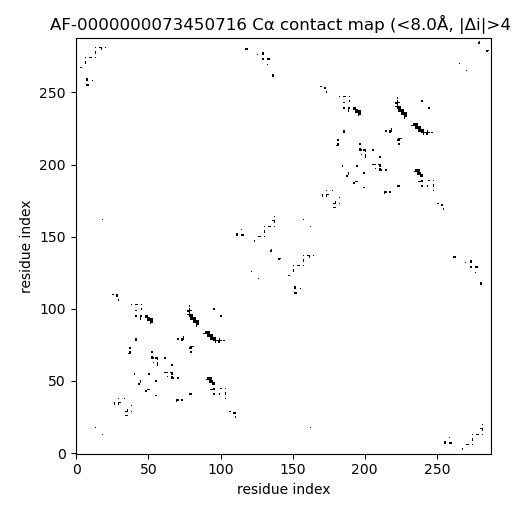 88 ASP A C 1
ATOM 713 O O . ASP A 1 88 ? -11.914 -30.906 12.078 1 90.38 88 ASP A O 1
ATOM 717 N N . ARG A 1 89 ? -13.406 -32.375 12.664 1 88.31 89 ARG A N 1
ATOM 718 C CA . ARG A 1 89 ? -14.336 -32.062 11.578 1 88.31 89 ARG A CA 1
ATOM 719 C C . ARG A 1 89 ? -14.797 -30.609 11.641 1 88.31 89 ARG A C 1
ATOM 721 O O . ARG A 1 89 ? -15.352 -30.094 10.672 1 88.31 89 ARG A O 1
ATOM 728 N N . ARG A 1 90 ? -14.547 -29.969 12.656 1 88.12 90 ARG A N 1
ATOM 729 C CA . ARG A 1 90 ? -14.922 -28.562 12.789 1 88.12 90 ARG A CA 1
ATOM 730 C C . ARG A 1 90 ? -13.914 -27.656 12.086 1 88.12 90 ARG A C 1
ATOM 732 O O . ARG A 1 90 ? -14.195 -26.5 11.812 1 88.12 90 ARG A O 1
ATOM 739 N N . ILE A 1 91 ? -12.836 -28.359 11.844 1 91.5 91 ILE A N 1
ATOM 740 C CA . ILE A 1 91 ? -11.766 -27.562 11.242 1 91.5 91 ILE A CA 1
ATOM 741 C C . ILE A 1 91 ? -11.805 -27.703 9.727 1 91.5 91 ILE A C 1
ATOM 743 O O . ILE A 1 91 ? -11.75 -28.828 9.195 1 91.5 91 ILE A O 1
ATOM 747 N N . ILE A 1 92 ? -12.039 -26.672 9.047 1 94.44 92 ILE A N 1
ATOM 748 C CA . ILE A 1 92 ? -11.992 -26.609 7.594 1 94.44 92 ILE A CA 1
ATOM 749 C C . ILE A 1 92 ? -10.773 -25.797 7.148 1 94.44 92 ILE A C 1
ATOM 751 O O . ILE A 1 92 ? -10.57 -24.672 7.609 1 94.44 92 ILE A O 1
ATOM 755 N N . LYS A 1 93 ? -9.977 -26.391 6.188 1 96.81 93 LYS A N 1
ATOM 756 C CA . LYS A 1 93 ? -8.812 -25.688 5.66 1 96.81 93 LYS A CA 1
ATOM 757 C C . LYS A 1 93 ? -8.953 -25.438 4.164 1 96.81 93 LYS A C 1
ATOM 759 O O . LYS A 1 93 ? -9.539 -26.25 3.447 1 96.81 93 LYS A O 1
ATOM 764 N N . ILE A 1 94 ? -8.383 -24.359 3.756 1 97.94 94 ILE A N 1
ATOM 765 C CA . ILE A 1 94 ? -8.344 -24 2.346 1 97.94 94 ILE A CA 1
ATOM 766 C C . ILE A 1 94 ? -7.066 -24.516 1.702 1 97.94 94 ILE A C 1
ATOM 768 O O . ILE A 1 94 ? -5.973 -24.328 2.236 1 97.94 94 ILE A O 1
ATOM 772 N N . HIS A 1 95 ? -7.234 -25.188 0.576 1 98.25 95 HIS A N 1
ATOM 773 C CA . HIS A 1 95 ? -6.113 -25.766 -0.17 1 98.25 95 HIS A CA 1
ATOM 774 C C . HIS A 1 95 ? -6.043 -25.172 -1.577 1 98.25 95 HIS A C 1
ATOM 776 O O . HIS A 1 95 ? -7.07 -24.875 -2.186 1 98.25 95 HIS A O 1
ATOM 782 N N . LEU A 1 96 ? -4.824 -25.062 -2.023 1 98 96 LEU A N 1
ATOM 783 C CA . LEU A 1 96 ? -4.633 -24.766 -3.438 1 98 96 LEU A CA 1
ATOM 784 C C . LEU A 1 96 ? -4.945 -25.984 -4.301 1 98 96 LEU A C 1
ATOM 786 O O . LEU A 1 96 ? -4.535 -27.094 -3.982 1 98 96 LEU A O 1
ATOM 790 N N . THR A 1 97 ? -5.684 -25.766 -5.352 1 98.38 97 THR A N 1
ATOM 791 C CA . THR A 1 97 ? -5.863 -26.812 -6.344 1 98.38 97 THR A CA 1
ATOM 792 C C . THR A 1 97 ? -4.727 -26.797 -7.359 1 98.38 97 THR A C 1
ATOM 794 O O . THR A 1 97 ? -3.869 -25.922 -7.328 1 98.38 97 THR A O 1
ATOM 797 N N . ASP A 1 98 ? -4.691 -27.797 -8.281 1 98.06 98 ASP A N 1
ATOM 798 C CA . ASP A 1 98 ? -3.703 -27.812 -9.352 1 98.06 98 ASP A CA 1
ATOM 799 C C . ASP A 1 98 ? -3.873 -26.594 -10.266 1 98.06 98 ASP A C 1
ATOM 801 O O . ASP A 1 98 ? -2.889 -26 -10.711 1 98.06 98 ASP A O 1
ATOM 805 N N . ALA A 1 99 ? -5.105 -26.234 -10.469 1 97.81 99 ALA A N 1
ATOM 806 C CA . ALA A 1 99 ? -5.391 -25.047 -11.258 1 97.81 99 ALA A CA 1
ATOM 807 C C . ALA A 1 99 ? -4.895 -23.781 -10.547 1 97.81 99 ALA A C 1
ATOM 809 O O . ALA A 1 99 ? -4.387 -22.859 -11.195 1 97.81 99 ALA A O 1
ATOM 810 N N . GLY A 1 100 ? -5.047 -23.75 -9.203 1 97.62 100 GLY A N 1
ATOM 811 C CA . GLY A 1 100 ? -4.535 -22.656 -8.406 1 97.62 100 GLY A CA 1
ATOM 812 C C . GLY A 1 100 ? -3.023 -22.531 -8.461 1 97.62 100 GLY A C 1
ATOM 813 O O . GLY A 1 100 ? -2.49 -21.422 -8.57 1 97.62 100 GLY A O 1
ATOM 814 N N . LYS A 1 101 ? -2.365 -23.641 -8.461 1 97.44 101 LYS A N 1
ATOM 815 C CA . LYS A 1 101 ? -0.909 -23.656 -8.57 1 97.44 101 LYS A CA 1
ATOM 816 C C . LYS A 1 101 ? -0.445 -23.125 -9.914 1 97.44 101 LYS A C 1
ATOM 818 O O . LYS A 1 101 ? 0.558 -22.406 -10 1 97.44 101 LYS A O 1
ATOM 823 N N . GLU A 1 102 ? -1.17 -23.469 -10.93 1 96.69 102 GLU A N 1
ATOM 824 C CA . GLU A 1 102 ? -0.821 -23.031 -12.273 1 96.69 102 GLU A CA 1
ATOM 825 C C . GLU A 1 102 ? -0.988 -21.516 -12.422 1 96.69 102 GLU A C 1
ATOM 827 O O . GLU A 1 102 ? -0.14 -20.844 -13.016 1 96.69 102 GLU A O 1
ATOM 832 N N . ILE A 1 103 ? -2.043 -20.984 -11.867 1 95.06 103 ILE A N 1
ATOM 833 C CA . ILE A 1 103 ? -2.32 -19.562 -12.016 1 95.06 103 ILE A CA 1
ATOM 834 C C . ILE A 1 103 ? -1.286 -18.75 -11.234 1 95.06 103 ILE A C 1
ATOM 836 O O . ILE A 1 103 ? -0.836 -17.703 -11.695 1 95.06 103 ILE A O 1
ATOM 840 N N . ILE A 1 104 ? -0.901 -19.234 -10.086 1 94.38 104 ILE A N 1
ATOM 841 C CA . ILE A 1 104 ? 0.077 -18.5 -9.289 1 94.38 104 ILE A CA 1
ATOM 842 C C . ILE A 1 104 ? 1.438 -18.547 -9.977 1 94.38 104 ILE A C 1
ATOM 844 O O . ILE A 1 104 ? 2.174 -17.547 -9.977 1 94.38 104 ILE A O 1
ATOM 848 N N . ARG A 1 105 ? 1.758 -19.688 -10.531 1 94.19 105 ARG A N 1
ATOM 849 C CA . ARG A 1 105 ? 3.008 -19.797 -11.281 1 94.19 105 ARG A CA 1
ATOM 850 C C . ARG A 1 105 ? 3.023 -18.828 -12.461 1 94.19 105 ARG A C 1
ATOM 852 O O . ARG A 1 105 ? 4.043 -18.188 -12.742 1 94.19 105 ARG A O 1
ATOM 859 N N . TYR A 1 106 ? 1.907 -18.797 -13.156 1 94.31 106 TYR A N 1
ATOM 860 C CA . TYR A 1 106 ? 1.759 -17.891 -14.305 1 94.31 106 TYR A CA 1
ATOM 861 C C . TYR A 1 106 ? 1.978 -16.453 -13.891 1 94.31 106 TYR A C 1
ATOM 863 O O . TYR A 1 106 ? 2.725 -15.719 -14.547 1 94.31 106 TYR A O 1
ATOM 871 N N . PHE A 1 107 ? 1.468 -16.031 -12.844 1 92.12 107 PHE A N 1
ATOM 872 C CA . PHE A 1 107 ? 1.571 -14.641 -12.406 1 92.12 107 PHE A CA 1
ATOM 873 C C . PHE A 1 107 ? 2.967 -14.344 -11.875 1 92.12 107 PHE A C 1
ATOM 875 O O . PHE A 1 107 ? 3.475 -13.227 -12.031 1 92.12 107 PHE A O 1
ATOM 882 N N . GLU A 1 108 ? 3.539 -15.32 -11.219 1 89.62 108 GLU A N 1
ATOM 883 C CA . GLU A 1 108 ? 4.906 -15.133 -10.742 1 89.62 108 GLU A CA 1
ATOM 884 C C . GLU A 1 108 ? 5.871 -14.914 -11.898 1 89.62 108 GLU A C 1
ATOM 886 O O . GLU A 1 108 ? 6.805 -14.117 -11.797 1 89.62 108 GLU A O 1
ATOM 891 N N . GLU A 1 109 ? 5.637 -15.57 -12.945 1 92.31 109 GLU A N 1
ATOM 892 C CA . GLU A 1 109 ? 6.445 -15.391 -14.148 1 92.31 109 GLU A CA 1
ATOM 893 C C . GLU A 1 109 ? 6.219 -14.008 -14.758 1 92.31 109 GLU A C 1
ATOM 895 O O . GLU A 1 109 ? 7.168 -13.352 -15.188 1 92.31 109 GLU A O 1
ATOM 900 N N . LYS A 1 110 ? 4.945 -13.602 -14.805 1 92.56 110 LYS A N 1
ATOM 901 C CA . LYS A 1 110 ? 4.613 -12.273 -15.32 1 92.56 110 LYS A CA 1
ATOM 902 C C . LYS A 1 110 ? 5.238 -11.18 -14.461 1 92.56 110 LYS A C 1
ATOM 904 O O . LYS A 1 110 ? 5.699 -10.164 -14.984 1 92.56 110 LYS A O 1
ATOM 909 N N . LYS A 1 111 ? 5.238 -11.414 -13.234 1 91.56 111 LYS A N 1
ATOM 910 C CA . LYS A 1 111 ? 5.828 -10.453 -12.305 1 91.56 111 LYS A CA 1
ATOM 911 C C . LYS A 1 111 ? 7.336 -10.359 -12.5 1 91.56 111 LYS A C 1
ATOM 913 O O . LYS A 1 111 ? 7.906 -9.266 -12.453 1 91.56 111 LYS A O 1
ATOM 918 N N . THR A 1 112 ? 7.941 -11.484 -12.672 1 91.75 112 THR A N 1
ATOM 919 C CA . THR A 1 112 ? 9.375 -11.492 -12.922 1 91.75 112 THR A CA 1
ATOM 920 C C . THR A 1 112 ? 9.703 -10.727 -14.203 1 91.75 112 THR A C 1
ATOM 922 O O . THR A 1 112 ? 10.656 -9.945 -14.242 1 91.75 112 THR A O 1
ATOM 925 N N . GLU A 1 113 ? 8.891 -10.922 -15.188 1 94.44 113 GLU A N 1
ATOM 926 C CA . GLU A 1 113 ? 9.055 -10.195 -16.438 1 94.44 113 GLU A CA 1
ATOM 927 C C . GLU A 1 113 ? 8.883 -8.695 -16.234 1 94.44 113 GLU A C 1
ATOM 929 O O . GLU A 1 113 ? 9.594 -7.891 -16.844 1 94.44 113 GLU A O 1
ATOM 934 N N . TYR A 1 114 ? 7.93 -8.367 -15.492 1 95.31 114 TYR A N 1
ATOM 935 C CA . TYR A 1 114 ? 7.699 -6.969 -15.148 1 95.31 114 TYR A CA 1
ATOM 936 C C . TYR A 1 114 ? 8.945 -6.348 -14.531 1 95.31 114 TYR A C 1
ATOM 938 O O . TYR A 1 114 ? 9.359 -5.254 -14.922 1 95.31 114 TYR A O 1
ATOM 946 N N . TYR A 1 115 ? 9.555 -7.051 -13.531 1 95.38 115 TYR A N 1
ATOM 947 C CA . TYR A 1 115 ? 10.703 -6.496 -12.828 1 95.38 115 TYR A CA 1
ATOM 948 C C . TYR A 1 115 ? 11.914 -6.41 -13.75 1 95.38 115 TYR A C 1
ATOM 950 O O . TYR A 1 115 ? 12.727 -5.488 -13.641 1 95.38 115 TYR A O 1
ATOM 958 N N . PHE A 1 116 ? 12.039 -7.355 -14.688 1 95.5 116 PHE A N 1
ATOM 959 C CA . PHE A 1 116 ? 13.102 -7.266 -15.68 1 95.5 116 PHE A CA 1
ATOM 960 C C . PHE A 1 116 ? 12.969 -5.984 -16.5 1 95.5 116 PHE A C 1
ATOM 962 O O . PHE A 1 116 ? 13.961 -5.289 -16.734 1 95.5 116 PHE A O 1
ATOM 969 N N . LYS A 1 117 ? 11.719 -5.691 -16.859 1 95.5 117 LYS A N 1
ATOM 970 C CA . LYS A 1 117 ? 11.477 -4.488 -17.656 1 95.5 117 LYS A CA 1
ATOM 971 C C . LYS A 1 117 ? 11.68 -3.23 -16.812 1 95.5 117 LYS A C 1
ATOM 973 O O . LYS A 1 117 ? 12.273 -2.254 -17.266 1 95.5 117 LYS A O 1
ATOM 978 N N . ARG A 1 118 ? 11.227 -3.305 -15.594 1 94.25 118 ARG A N 1
ATOM 979 C CA . ARG A 1 118 ? 11.266 -2.164 -14.688 1 94.25 118 ARG A CA 1
ATOM 980 C C . ARG A 1 118 ? 12.695 -1.785 -14.344 1 94.25 118 ARG A C 1
ATOM 982 O O . ARG A 1 118 ? 13.008 -0.608 -14.141 1 94.25 118 ARG A O 1
ATOM 989 N N . PHE A 1 119 ? 13.594 -2.789 -14.359 1 96.31 119 PHE A N 1
ATOM 990 C CA . PHE A 1 119 ? 14.977 -2.557 -13.938 1 96.31 119 PHE A CA 1
ATOM 991 C C . PHE A 1 119 ? 15.93 -2.688 -15.117 1 96.31 119 PHE A C 1
ATOM 993 O O . PHE A 1 119 ? 17.141 -2.852 -14.938 1 96.31 119 PHE A O 1
ATOM 1000 N N . SER A 1 120 ? 15.438 -2.561 -16.328 1 95.19 120 SER A N 1
ATOM 1001 C CA . SER A 1 120 ? 16.219 -2.793 -17.531 1 95.19 120 SER A CA 1
ATOM 1002 C C . SER A 1 120 ? 17.312 -1.75 -17.688 1 95.19 120 SER A C 1
ATOM 1004 O O . SER A 1 120 ? 18.344 -2.016 -18.312 1 95.19 120 SER A O 1
ATOM 1006 N N . SER A 1 121 ? 17.172 -0.572 -17.094 1 94.94 121 SER A N 1
ATOM 1007 C CA . SER A 1 121 ? 18.141 0.51 -17.266 1 94.94 121 SER A CA 1
ATOM 1008 C C . SER A 1 121 ? 19.297 0.379 -16.266 1 94.94 121 SER A C 1
ATOM 1010 O O . SER A 1 121 ? 20.266 1.13 -16.344 1 94.94 121 SER A O 1
ATOM 1012 N N . TYR A 1 122 ? 19.156 -0.573 -15.352 1 96.69 122 TYR A N 1
ATOM 1013 C CA . TYR A 1 122 ? 20.203 -0.781 -14.359 1 96.69 122 TYR A CA 1
ATOM 1014 C C . TYR A 1 122 ? 21.266 -1.743 -14.883 1 96.69 122 TYR A C 1
ATOM 1016 O O . TYR A 1 122 ? 20.938 -2.787 -15.453 1 96.69 122 TYR A O 1
ATOM 1024 N N . SER A 1 123 ? 22.562 -1.356 -14.734 1 96.94 123 SER A N 1
ATOM 1025 C CA . SER A 1 123 ? 23.609 -2.357 -14.891 1 96.94 123 SER A CA 1
ATOM 1026 C C . SER A 1 123 ? 23.562 -3.387 -13.766 1 96.94 123 SER A C 1
ATOM 1028 O O . SER A 1 123 ? 22.922 -3.164 -12.742 1 96.94 123 SER A O 1
ATOM 1030 N N . ASP A 1 124 ? 24.219 -4.492 -13.938 1 96.25 124 ASP A N 1
ATOM 1031 C CA . ASP A 1 124 ? 24.281 -5.504 -12.891 1 96.25 124 ASP A CA 1
ATOM 1032 C C . ASP A 1 124 ? 24.938 -4.941 -11.625 1 96.25 124 ASP A C 1
ATOM 1034 O O . ASP A 1 124 ? 24.516 -5.27 -10.508 1 96.25 124 ASP A O 1
ATOM 1038 N N . GLU A 1 125 ? 25.906 -4.094 -11.805 1 97.06 125 GLU A N 1
ATOM 1039 C CA . GLU A 1 125 ? 26.594 -3.494 -10.664 1 97.06 125 GLU A CA 1
ATOM 1040 C C . GLU A 1 125 ? 25.688 -2.533 -9.914 1 97.06 125 GLU A C 1
ATOM 1042 O O . GLU A 1 125 ? 25.703 -2.492 -8.68 1 97.06 125 GLU A O 1
ATOM 1047 N N . GLU A 1 126 ? 24.922 -1.76 -10.633 1 97.06 126 GLU A N 1
ATOM 1048 C CA . GLU A 1 126 ? 23.953 -0.854 -10.016 1 97.06 126 GLU A CA 1
ATOM 1049 C C . GLU A 1 126 ? 22.906 -1.625 -9.219 1 97.06 126 GLU A C 1
ATOM 1051 O O . GLU A 1 126 ? 22.547 -1.229 -8.102 1 97.06 126 GLU A O 1
ATOM 1056 N N . LEU A 1 127 ? 22.484 -2.691 -9.797 1 96.69 127 LEU A N 1
ATOM 1057 C CA . LEU A 1 127 ? 21.453 -3.502 -9.141 1 96.69 127 LEU A CA 1
ATOM 1058 C C . LEU A 1 127 ? 22 -4.137 -7.867 1 96.69 127 LEU A C 1
ATOM 1060 O O . LEU A 1 127 ? 21.328 -4.164 -6.84 1 96.69 127 LEU A O 1
ATOM 1064 N N . LYS A 1 128 ? 23.188 -4.668 -7.977 1 97.06 128 LYS A N 1
ATOM 1065 C CA . LYS A 1 128 ? 23.812 -5.27 -6.809 1 97.06 128 LYS A CA 1
ATOM 1066 C C . LYS A 1 128 ? 23.953 -4.258 -5.676 1 97.06 128 LYS A C 1
ATOM 1068 O O . LYS A 1 128 ? 23.672 -4.57 -4.516 1 97.06 128 LYS A O 1
ATOM 1073 N N . THR A 1 129 ? 24.375 -3.055 -5.996 1 97.75 129 THR A N 1
ATOM 1074 C CA . THR A 1 129 ? 24.547 -1.996 -5.008 1 97.75 129 THR A CA 1
ATOM 1075 C C . THR A 1 129 ? 23.203 -1.594 -4.41 1 97.75 129 THR A C 1
ATOM 1077 O O . THR A 1 129 ? 23.094 -1.392 -3.201 1 97.75 129 THR A O 1
ATOM 1080 N N . LEU A 1 130 ? 22.219 -1.483 -5.273 1 97.44 130 LEU A N 1
ATOM 1081 C CA . LEU A 1 130 ? 20.891 -1.132 -4.812 1 97.44 130 LEU A CA 1
ATOM 1082 C C . LEU A 1 130 ? 20.344 -2.18 -3.842 1 97.44 130 LEU A C 1
ATOM 1084 O O . LEU A 1 130 ? 19.812 -1.839 -2.783 1 97.44 130 LEU A O 1
ATOM 1088 N N . ILE A 1 131 ? 20.5 -3.438 -4.199 1 97.12 131 ILE A N 1
ATOM 1089 C CA . ILE A 1 131 ? 20.016 -4.535 -3.371 1 97.12 131 ILE A CA 1
ATOM 1090 C C . ILE A 1 131 ? 20.75 -4.535 -2.033 1 97.12 131 ILE A C 1
ATOM 1092 O O . ILE A 1 131 ? 20.125 -4.711 -0.979 1 97.12 131 ILE A O 1
ATOM 1096 N N . GLU A 1 132 ? 22.031 -4.285 -2.096 1 96.75 132 GLU A N 1
ATOM 1097 C CA . GLU A 1 132 ? 22.828 -4.258 -0.876 1 96.75 132 GLU A CA 1
ATOM 1098 C C . GLU A 1 132 ? 22.391 -3.129 0.05 1 96.75 132 GLU A C 1
ATOM 1100 O O . GLU A 1 132 ? 22.203 -3.342 1.25 1 96.75 132 GLU A O 1
ATOM 1105 N N . LEU A 1 133 ? 22.25 -1.985 -0.441 1 96.75 133 LEU A N 1
ATOM 1106 C CA . LEU A 1 133 ? 21.875 -0.825 0.358 1 96.75 133 LEU A CA 1
ATOM 1107 C C . LEU A 1 133 ? 20.438 -0.951 0.85 1 96.75 133 LEU A C 1
ATOM 1109 O O . LEU A 1 133 ? 20.141 -0.612 1.997 1 96.75 133 LEU A O 1
ATOM 1113 N N . PHE A 1 134 ? 19.562 -1.435 -0.047 1 96 134 PHE A N 1
ATOM 1114 C CA . PHE A 1 134 ? 18.156 -1.563 0.32 1 96 134 PHE A CA 1
ATOM 1115 C C . PHE A 1 134 ? 17.969 -2.662 1.357 1 96 134 PHE A C 1
ATOM 1117 O O . PHE A 1 134 ? 17.062 -2.588 2.189 1 96 134 PHE A O 1
ATOM 1124 N N . SER A 1 135 ? 18.844 -3.68 1.35 1 95.81 135 SER A N 1
ATOM 1125 C CA . SER A 1 135 ? 18.766 -4.785 2.301 1 95.81 135 SER A CA 1
ATOM 1126 C C . SER A 1 135 ? 19.016 -4.301 3.727 1 95.81 135 SER A C 1
ATOM 1128 O O . SER A 1 135 ? 18.531 -4.91 4.684 1 95.81 135 SER A O 1
ATOM 1130 N N . LYS A 1 136 ? 19.656 -3.168 3.904 1 95.06 136 LYS A N 1
ATOM 1131 C CA . LYS A 1 136 ? 19.891 -2.598 5.227 1 95.06 136 LYS A CA 1
ATOM 1132 C C . LYS A 1 136 ? 18.594 -2.131 5.867 1 95.06 136 LYS A C 1
ATOM 1134 O O . LYS A 1 136 ? 18.516 -1.987 7.09 1 95.06 136 LYS A O 1
ATOM 1139 N N . LEU A 1 137 ? 17.578 -1.927 5.055 1 94.25 137 LEU A N 1
ATOM 1140 C CA . LEU A 1 137 ? 16.297 -1.451 5.559 1 94.25 137 LEU A CA 1
ATOM 1141 C C . LEU A 1 137 ? 15.461 -2.611 6.086 1 94.25 137 LEU A C 1
ATOM 1143 O O . LEU A 1 137 ? 14.461 -2.396 6.785 1 94.25 137 LEU A O 1
ATOM 1147 N N . ASP A 1 138 ? 15.867 -3.818 5.668 1 93 138 ASP A N 1
ATOM 1148 C CA . ASP A 1 138 ? 15.117 -4.98 6.129 1 93 138 ASP A CA 1
ATOM 1149 C C . ASP A 1 138 ? 15.453 -5.309 7.582 1 93 138 ASP A C 1
ATOM 1151 O O . ASP A 1 138 ? 16.562 -5.742 7.887 1 93 138 ASP A O 1
ATOM 1155 N N . LYS A 1 139 ? 14.609 -5.129 8.523 1 85.5 139 LYS A N 1
ATOM 1156 C CA . LYS A 1 139 ? 14.82 -5.359 9.953 1 85.5 139 LYS A CA 1
ATOM 1157 C C . LYS A 1 139 ? 14.898 -6.852 10.258 1 85.5 139 LYS A C 1
ATOM 1159 O O . LYS A 1 139 ? 15.398 -7.246 11.312 1 85.5 139 LYS A O 1
ATOM 1164 N N . LYS A 1 140 ? 14.203 -7.598 9.438 1 71.44 140 LYS A N 1
ATOM 1165 C CA . LYS A 1 140 ? 14.328 -9.031 9.664 1 71.44 140 LYS A CA 1
ATOM 1166 C C . LYS A 1 140 ? 15.773 -9.492 9.492 1 71.44 140 LYS A C 1
ATOM 1168 O O . LYS A 1 140 ? 16.188 -10.492 10.086 1 71.44 140 LYS A O 1
ATOM 1173 N N . ARG A 1 141 ? 16.484 -8.867 8.688 1 63.56 141 ARG A N 1
ATOM 1174 C CA . ARG A 1 141 ? 17.891 -9.227 8.477 1 63.56 141 ARG A CA 1
ATOM 1175 C C . ARG A 1 141 ? 18.766 -8.703 9.617 1 63.56 141 ARG A C 1
ATOM 1177 O O . ARG A 1 141 ? 19.859 -9.227 9.852 1 63.56 141 ARG A O 1
ATOM 1184 N N . GLU A 1 142 ? 18.406 -7.598 10.227 1 53.91 142 GLU A N 1
ATOM 1185 C CA . GLU A 1 142 ? 19.219 -7.133 11.352 1 53.91 142 GLU A CA 1
ATOM 1186 C C . GLU A 1 142 ? 19.188 -8.133 12.5 1 53.91 142 GLU A C 1
ATOM 1188 O O . GLU A 1 142 ? 20.156 -8.25 13.258 1 53.91 142 GLU A O 1
ATOM 1193 N N . GLN A 1 143 ? 18.109 -8.719 12.742 1 41.66 143 GLN A N 1
ATOM 1194 C CA . GLN A 1 143 ? 18.203 -9.633 13.875 1 41.66 143 GLN A CA 1
ATOM 1195 C C . GLN A 1 143 ? 18.953 -10.906 13.492 1 41.66 143 GLN A C 1
ATOM 1197 O O . GLN A 1 143 ? 19.219 -11.758 14.344 1 41.66 143 GLN A O 1
ATOM 1202 N N . ARG A 1 144 ? 19.281 -11.148 12.219 1 34.88 144 ARG A N 1
ATOM 1203 C CA . ARG A 1 144 ? 20.141 -12.328 12.078 1 34.88 144 ARG A CA 1
ATOM 1204 C C . ARG A 1 144 ? 21.609 -11.961 12.25 1 34.88 144 ARG A C 1
ATOM 1206 O O . ARG A 1 144 ? 22.016 -10.859 11.875 1 34.88 144 ARG A O 1
ATOM 1213 N N . MET B 1 1 ? 22.594 -14.773 -16.891 1 58.81 1 MET B N 1
ATOM 1214 C CA . MET B 1 1 ? 21.125 -14.797 -16.984 1 58.81 1 MET B CA 1
ATOM 1215 C C . MET B 1 1 ? 20.5 -15.227 -15.656 1 58.81 1 MET B C 1
ATOM 1217 O O . MET B 1 1 ? 19.562 -14.602 -15.172 1 58.81 1 MET B O 1
ATOM 1221 N N . LYS B 1 2 ? 21.328 -16.031 -15.047 1 79.44 2 LYS B N 1
ATOM 1222 C CA . LYS B 1 2 ? 20.891 -16.656 -13.805 1 79.44 2 LYS B CA 1
ATOM 1223 C C . LYS B 1 2 ? 21.047 -15.688 -12.625 1 79.44 2 LYS B C 1
ATOM 1225 O O . LYS B 1 2 ? 20.156 -15.586 -11.781 1 79.44 2 LYS B O 1
ATOM 1230 N N . VAL B 1 3 ? 22.062 -14.859 -12.953 1 89.5 3 VAL B N 1
ATOM 1231 C CA . VAL B 1 3 ? 22.391 -13.984 -11.828 1 89.5 3 VAL B CA 1
ATOM 1232 C C . VAL B 1 3 ? 21.375 -12.844 -11.758 1 89.5 3 VAL B C 1
ATOM 1234 O O . VAL B 1 3 ? 20.859 -12.539 -10.68 1 89.5 3 VAL B O 1
ATOM 1237 N N . ARG B 1 4 ? 21.047 -12.336 -12.891 1 91.81 4 ARG B N 1
ATOM 1238 C CA . ARG B 1 4 ? 20.109 -11.234 -12.922 1 91.81 4 ARG B CA 1
ATOM 1239 C C . ARG B 1 4 ? 18.719 -11.688 -12.492 1 91.81 4 ARG B C 1
ATOM 1241 O O . ARG B 1 4 ? 17.984 -10.938 -11.852 1 91.81 4 ARG B O 1
ATOM 1248 N N . GLU B 1 5 ? 18.406 -12.898 -12.891 1 92.19 5 GLU B N 1
ATOM 1249 C CA . GLU B 1 5 ? 17.141 -13.477 -12.461 1 92.19 5 GLU B CA 1
ATOM 1250 C C . GLU B 1 5 ? 17.062 -13.562 -10.938 1 92.19 5 GLU B C 1
ATOM 1252 O O . GLU B 1 5 ? 16.031 -13.234 -10.344 1 92.19 5 GLU B O 1
ATOM 1257 N N . GLN B 1 6 ? 18.094 -14.07 -10.367 1 94.38 6 GLN B N 1
ATOM 1258 C CA . GLN B 1 6 ? 18.141 -14.141 -8.914 1 94.38 6 GLN B CA 1
ATOM 1259 C C . GLN B 1 6 ? 18.031 -12.758 -8.281 1 94.38 6 GLN B C 1
ATOM 1261 O O . GLN B 1 6 ? 17.375 -12.586 -7.25 1 94.38 6 GLN B O 1
ATOM 1266 N N . MET B 1 7 ? 18.719 -11.734 -8.93 1 95.25 7 MET B N 1
ATOM 1267 C CA . MET B 1 7 ? 18.641 -10.367 -8.43 1 95.25 7 MET B CA 1
ATOM 1268 C C . MET B 1 7 ? 17.219 -9.836 -8.484 1 95.25 7 MET B C 1
ATOM 1270 O O . MET B 1 7 ? 16.797 -9.07 -7.621 1 95.25 7 MET B O 1
ATOM 1274 N N . MET B 1 8 ? 16.484 -10.281 -9.516 1 94.69 8 MET B N 1
ATOM 1275 C CA . MET B 1 8 ? 15.086 -9.867 -9.617 1 94.69 8 MET B CA 1
ATOM 1276 C C . MET B 1 8 ? 14.258 -10.461 -8.492 1 94.69 8 MET B C 1
ATOM 1278 O O . MET B 1 8 ? 13.398 -9.789 -7.922 1 94.69 8 MET B O 1
ATOM 1282 N N . TYR B 1 9 ? 14.57 -11.711 -8.188 1 92.19 9 TYR B N 1
ATOM 1283 C CA . TYR B 1 9 ? 13.891 -12.359 -7.07 1 92.19 9 TYR B CA 1
ATOM 1284 C C . TYR B 1 9 ? 14.219 -11.672 -5.754 1 92.19 9 TYR B C 1
ATOM 1286 O O . TYR B 1 9 ? 13.328 -11.422 -4.934 1 92.19 9 TYR B O 1
ATOM 1294 N N . ASP B 1 10 ? 15.469 -11.375 -5.586 1 93.62 10 ASP B N 1
ATOM 1295 C CA . ASP B 1 10 ? 15.914 -10.703 -4.367 1 93.62 10 ASP B CA 1
ATOM 1296 C C . ASP B 1 10 ? 15.289 -9.32 -4.242 1 93.62 10 ASP B C 1
ATOM 1298 O O . ASP B 1 10 ? 14.836 -8.93 -3.164 1 93.62 10 ASP B O 1
ATOM 1302 N N . MET B 1 11 ? 15.258 -8.609 -5.293 1 94.56 11 MET B N 1
ATOM 1303 C CA . MET B 1 11 ? 14.727 -7.254 -5.293 1 94.56 11 MET B CA 1
ATOM 1304 C C . MET B 1 11 ? 13.227 -7.254 -5.012 1 94.56 11 MET B C 1
ATOM 1306 O O . MET B 1 11 ? 12.734 -6.438 -4.23 1 94.56 11 MET B O 1
ATOM 1310 N N . GLU B 1 12 ? 12.555 -8.156 -5.688 1 93.56 12 GLU B N 1
ATOM 1311 C CA . GLU B 1 12 ? 11.117 -8.281 -5.445 1 93.56 12 GLU B CA 1
ATOM 1312 C C . GLU B 1 12 ? 10.828 -8.547 -3.973 1 93.56 12 GLU B C 1
ATOM 1314 O O . GLU B 1 12 ? 9.953 -7.91 -3.379 1 93.56 12 GLU B O 1
ATOM 1319 N N . ALA B 1 13 ? 11.531 -9.523 -3.439 1 91.5 13 ALA B N 1
ATOM 1320 C CA . ALA B 1 13 ? 11.344 -9.883 -2.035 1 91.5 13 ALA B CA 1
ATOM 1321 C C . ALA B 1 13 ? 11.641 -8.703 -1.119 1 91.5 13 ALA B C 1
ATOM 1323 O O . ALA B 1 13 ? 10.922 -8.461 -0.148 1 91.5 13 ALA B O 1
ATOM 1324 N N . LEU B 1 14 ? 12.672 -7.93 -1.399 1 94 14 LEU B N 1
ATOM 1325 C CA . LEU B 1 14 ? 13.078 -6.781 -0.595 1 94 14 LEU B CA 1
ATOM 1326 C C . LEU B 1 14 ? 12.047 -5.664 -0.676 1 94 14 LEU B C 1
ATOM 1328 O O . LEU B 1 14 ? 11.68 -5.074 0.344 1 94 14 LEU B O 1
ATOM 1332 N N . LEU B 1 15 ? 11.656 -5.371 -1.89 1 94.88 15 LEU B N 1
ATOM 1333 C CA . LEU B 1 15 ? 10.641 -4.336 -2.064 1 94.88 15 LEU B CA 1
ATOM 1334 C C . LEU B 1 15 ? 9.375 -4.68 -1.291 1 94.88 15 LEU B C 1
ATOM 1336 O O . LEU B 1 15 ? 8.82 -3.83 -0.591 1 94.88 15 LEU B O 1
ATOM 1340 N N . ARG B 1 16 ? 8.969 -5.859 -1.378 1 90.69 16 ARG B N 1
ATOM 1341 C CA . ARG B 1 16 ? 7.762 -6.312 -0.686 1 90.69 16 ARG B CA 1
ATOM 1342 C C . ARG B 1 16 ? 7.926 -6.195 0.826 1 90.69 16 ARG B C 1
ATOM 1344 O O . ARG B 1 16 ? 7.062 -5.637 1.506 1 90.69 16 ARG B O 1
ATOM 1351 N N . THR B 1 17 ? 9 -6.711 1.352 1 93.25 17 THR B N 1
ATOM 1352 C CA . THR B 1 17 ? 9.242 -6.758 2.789 1 93.25 17 THR B CA 1
ATOM 1353 C C . THR B 1 17 ? 9.43 -5.352 3.352 1 93.25 17 THR B C 1
ATOM 1355 O O . THR B 1 17 ? 8.797 -4.984 4.344 1 93.25 17 THR B O 1
ATOM 1358 N N . VAL B 1 18 ? 10.273 -4.551 2.766 1 95.12 18 VAL B N 1
ATOM 1359 C CA . VAL B 1 18 ? 10.609 -3.223 3.268 1 95.12 18 VAL B CA 1
ATOM 1360 C C . VAL B 1 18 ? 9.398 -2.299 3.145 1 95.12 18 VAL B C 1
ATOM 1362 O O . VAL B 1 18 ? 9.102 -1.529 4.062 1 95.12 18 VAL B O 1
ATOM 1365 N N . PHE B 1 19 ? 8.727 -2.383 1.992 1 94.31 19 PHE B N 1
ATOM 1366 C CA . PHE B 1 19 ? 7.527 -1.573 1.819 1 94.31 19 PHE B CA 1
ATOM 1367 C C . PHE B 1 19 ? 6.496 -1.893 2.896 1 94.31 19 PHE B C 1
ATOM 1369 O O . PHE B 1 19 ? 5.891 -0.987 3.471 1 94.31 19 PHE B O 1
ATOM 1376 N N . LYS B 1 20 ? 6.293 -3.115 3.182 1 91.31 20 LYS B N 1
ATOM 1377 C CA . LYS B 1 20 ? 5.355 -3.523 4.227 1 91.31 20 LYS B CA 1
ATOM 1378 C C . LYS B 1 20 ? 5.797 -3.008 5.594 1 91.31 20 LYS B C 1
ATOM 1380 O O . LYS B 1 20 ? 4.98 -2.486 6.359 1 91.31 20 LYS B O 1
ATOM 1385 N N . GLN B 1 21 ? 7.059 -3.174 5.957 1 94.06 21 GLN B N 1
ATOM 1386 C CA . GLN B 1 21 ? 7.586 -2.729 7.242 1 94.06 21 GLN B CA 1
ATOM 1387 C C . GLN B 1 21 ? 7.367 -1.23 7.438 1 94.06 21 GLN B C 1
ATOM 1389 O O . GLN B 1 21 ? 6.867 -0.799 8.477 1 94.06 21 GLN B O 1
ATOM 1394 N N . ILE B 1 22 ? 7.746 -0.487 6.414 1 94.81 22 ILE B N 1
ATOM 1395 C CA . ILE B 1 22 ? 7.656 0.967 6.508 1 94.81 22 ILE B CA 1
ATOM 1396 C C . ILE B 1 22 ? 6.191 1.39 6.602 1 94.81 22 ILE B C 1
ATOM 1398 O O . ILE B 1 22 ? 5.836 2.24 7.418 1 94.81 22 ILE B O 1
ATOM 1402 N N . ARG B 1 23 ? 5.379 0.86 5.777 1 91.12 23 ARG B N 1
ATOM 1403 C CA . ARG B 1 23 ? 3.949 1.148 5.828 1 91.12 23 ARG B CA 1
ATOM 1404 C C . ARG B 1 23 ? 3.379 0.868 7.215 1 91.12 23 ARG B C 1
ATOM 1406 O O . ARG B 1 23 ? 2.668 1.702 7.777 1 91.12 23 ARG B O 1
ATOM 1413 N N . ASP B 1 24 ? 3.66 -0.347 7.781 1 91.25 24 ASP B N 1
ATOM 1414 C CA . ASP B 1 24 ? 3.15 -0.726 9.094 1 91.25 24 ASP B CA 1
ATOM 1415 C C . ASP B 1 24 ? 3.662 0.223 10.18 1 91.25 24 ASP B C 1
ATOM 1417 O O . ASP B 1 24 ? 2.918 0.599 11.086 1 91.25 24 ASP B O 1
ATOM 1421 N N . GLU B 1 25 ? 4.902 0.577 10.125 1 93.5 25 GLU B N 1
ATOM 1422 C CA . GLU B 1 25 ? 5.504 1.453 11.125 1 93.5 25 GLU B CA 1
ATOM 1423 C C . GLU B 1 25 ? 4.922 2.861 11.047 1 93.5 25 GLU B C 1
ATOM 1425 O O . GLU B 1 25 ? 4.68 3.494 12.078 1 93.5 25 GLU B O 1
ATOM 1430 N N . ILE B 1 26 ? 4.711 3.367 9.844 1 92.44 26 ILE B N 1
ATOM 1431 C CA . ILE B 1 26 ? 4.102 4.68 9.672 1 92.44 26 ILE B CA 1
ATOM 1432 C C . ILE B 1 26 ? 2.66 4.652 10.172 1 92.44 26 ILE B C 1
ATOM 1434 O O . ILE B 1 26 ? 2.195 5.598 10.812 1 92.44 26 ILE B O 1
ATOM 1438 N N . ASN B 1 27 ? 1.932 3.553 9.867 1 90.75 27 ASN B N 1
ATOM 1439 C CA . ASN B 1 27 ? 0.567 3.395 10.359 1 90.75 27 ASN B CA 1
ATOM 1440 C C . ASN B 1 27 ? 0.518 3.408 11.883 1 90.75 27 ASN B C 1
ATOM 1442 O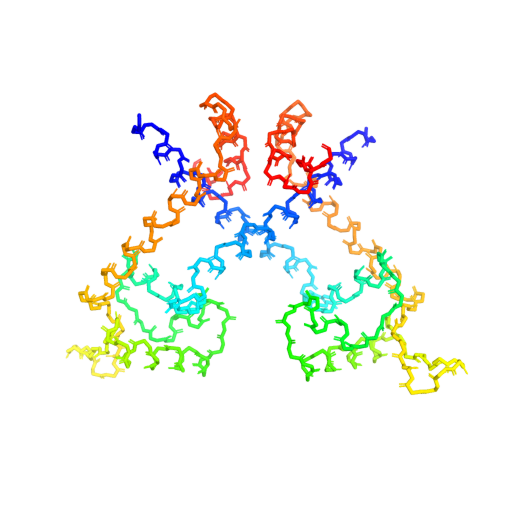 O . ASN B 1 27 ? -0.424 3.941 12.477 1 90.75 27 ASN B O 1
ATOM 1446 N N . GLU B 1 28 ? 1.483 2.775 12.453 1 91.44 28 GLU B N 1
ATOM 1447 C CA . GLU B 1 28 ? 1.557 2.762 13.914 1 91.44 28 GLU B CA 1
ATOM 1448 C C . GLU B 1 28 ? 1.775 4.164 14.469 1 91.44 28 GLU B C 1
ATOM 1450 O O . GLU B 1 28 ? 1.27 4.5 15.547 1 91.44 28 GLU B O 1
ATOM 1455 N N . LEU 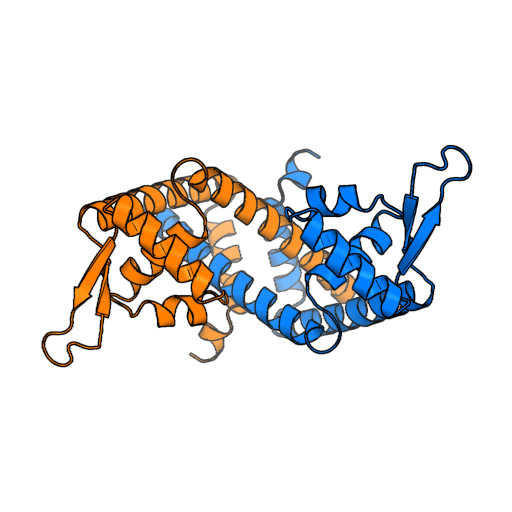B 1 29 ? 2.559 4.914 13.766 1 89.38 29 LEU B N 1
ATOM 1456 C CA . LEU B 1 29 ? 2.807 6.293 14.164 1 89.38 29 LEU B CA 1
ATOM 1457 C C . LEU B 1 29 ? 1.526 7.121 14.086 1 89.38 29 LEU B C 1
ATOM 1459 O O . LEU B 1 29 ? 1.294 7.992 14.922 1 89.38 29 LEU B O 1
ATOM 1463 N N . LEU B 1 30 ? 0.627 6.758 13.094 1 88.12 30 LEU B N 1
ATOM 1464 C CA . LEU B 1 30 ? -0.6 7.5 12.828 1 88.12 30 LEU B CA 1
ATOM 1465 C C . LEU B 1 30 ? -1.716 7.059 13.766 1 88.12 30 LEU B C 1
ATOM 1467 O O . LEU B 1 30 ? -2.564 7.863 14.156 1 88.1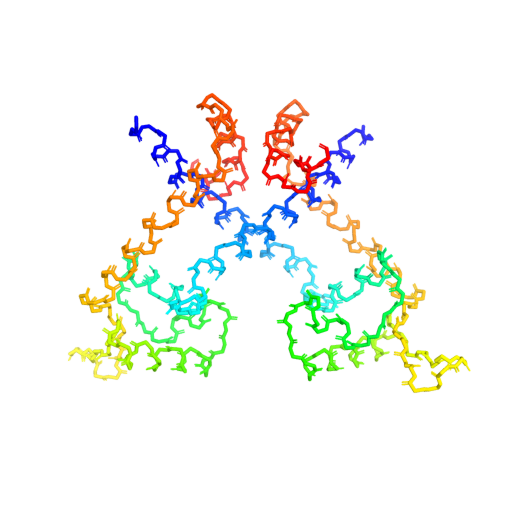2 30 LEU B O 1
ATOM 1471 N N . GLU B 1 31 ? -1.748 5.773 14.023 1 83.25 31 GLU B N 1
ATOM 1472 C CA . GLU B 1 31 ? -2.881 5.082 14.633 1 83.25 31 GLU B CA 1
ATOM 1473 C C . GLU B 1 31 ? -3.311 5.766 15.93 1 83.25 31 GLU B C 1
ATOM 1475 O O . GLU B 1 31 ? -4.492 5.742 16.281 1 83.25 31 GLU B O 1
ATOM 1480 N N . LYS B 1 32 ? -2.508 6.395 16.5 1 78.62 32 LYS B N 1
ATOM 1481 C CA . LYS B 1 32 ? -2.92 7.008 17.766 1 78.62 32 LYS B CA 1
ATOM 1482 C C . LYS B 1 32 ? -3.65 8.328 17.516 1 78.62 32 LYS B C 1
ATOM 1484 O O . LYS B 1 32 ? -4.43 8.773 18.359 1 78.62 32 LYS B O 1
ATOM 1489 N N . GLU B 1 33 ? -3.553 8.844 16.344 1 83.5 33 GLU B N 1
ATOM 1490 C CA . GLU B 1 33 ? -4.07 10.188 16.125 1 83.5 33 GLU B CA 1
ATOM 1491 C C . GLU B 1 33 ? -5.109 10.211 15.016 1 83.5 33 GLU B C 1
ATOM 1493 O O . GLU B 1 33 ? -6.078 10.969 15.07 1 83.5 33 GLU B O 1
ATOM 1498 N N . MET B 1 34 ? -4.957 9.398 14.008 1 90.31 34 MET B N 1
ATOM 1499 C CA . MET B 1 34 ? -5.852 9.422 12.859 1 90.31 34 MET B CA 1
ATOM 1500 C C . MET B 1 34 ? -5.656 8.18 11.992 1 90.31 34 MET B C 1
ATOM 1502 O O . MET B 1 34 ? -4.629 7.508 12.086 1 90.31 34 MET B O 1
ATOM 1506 N N . SER B 1 35 ? -6.637 7.977 11.156 1 89.12 35 SER B N 1
ATOM 1507 C CA . SER B 1 35 ? -6.539 6.875 10.203 1 89.12 35 SER B CA 1
ATOM 1508 C C . SER B 1 35 ? -5.688 7.262 9 1 89.12 35 SER B C 1
ATOM 1510 O O . SER B 1 35 ? -5.391 8.438 8.797 1 89.12 35 SER B O 1
ATOM 1512 N N . ARG B 1 36 ? -5.297 6.246 8.297 1 88.88 36 ARG B N 1
ATOM 1513 C CA . ARG B 1 36 ? -4.52 6.477 7.082 1 88.88 36 ARG B CA 1
ATOM 1514 C C . ARG B 1 36 ? -5.273 7.371 6.105 1 88.88 36 ARG B C 1
ATOM 1516 O O . ARG B 1 36 ? -4.691 8.289 5.52 1 88.88 36 ARG B O 1
ATOM 1523 N N . ASN B 1 37 ? -6.625 7.145 5.895 1 91.69 37 ASN B N 1
ATOM 1524 C CA . ASN B 1 37 ? -7.422 7.938 4.961 1 91.69 37 ASN B CA 1
ATOM 1525 C C . ASN B 1 37 ? -7.57 9.375 5.438 1 91.69 37 ASN B C 1
ATOM 1527 O O . ASN B 1 37 ? -7.605 10.305 4.621 1 91.69 37 ASN B O 1
ATOM 1531 N N . GLU B 1 38 ? -7.684 9.453 6.758 1 94.62 38 GLU B N 1
ATOM 1532 C CA . GLU B 1 38 ? -7.711 10.805 7.301 1 94.62 38 GLU B CA 1
ATOM 1533 C C . GLU B 1 38 ? -6.414 11.547 7.004 1 94.62 38 GLU B C 1
ATOM 1535 O O . GLU B 1 38 ? -6.438 12.695 6.559 1 94.62 38 GLU B O 1
ATOM 1540 N N . PHE B 1 39 ? -5.367 10.891 7.215 1 94.44 39 PHE B N 1
ATOM 1541 C CA . PHE B 1 39 ? -4.055 11.469 6.957 1 94.44 39 PHE B CA 1
ATOM 1542 C C . PHE B 1 39 ? -3.904 11.828 5.484 1 94.44 39 PHE B C 1
ATOM 1544 O O . PHE B 1 39 ? -3.396 12.906 5.148 1 94.44 39 PHE B O 1
ATOM 1551 N N . MET B 1 40 ? -4.246 11.023 4.648 1 93.5 40 MET B N 1
ATOM 1552 C CA . MET B 1 40 ? -4.109 11.25 3.213 1 93.5 40 MET B CA 1
ATOM 1553 C C . MET B 1 40 ? -4.918 12.469 2.775 1 93.5 40 MET B C 1
ATOM 1555 O O . MET B 1 40 ? -4.461 13.25 1.937 1 93.5 40 MET B O 1
ATOM 1559 N N . ILE B 1 41 ? -6.113 12.609 3.275 1 96.38 41 ILE B N 1
ATOM 1560 C CA . ILE B 1 41 ? -6.949 13.75 2.934 1 96.38 41 ILE B CA 1
ATOM 1561 C C . ILE B 1 41 ? -6.27 15.039 3.389 1 96.38 41 ILE B C 1
ATOM 1563 O O . ILE B 1 41 ? -6.172 16 2.623 1 96.38 41 ILE B O 1
ATOM 1567 N N . LEU B 1 42 ? -5.824 15.039 4.633 1 97.06 42 LEU B N 1
ATOM 1568 C CA . LEU B 1 42 ? -5.156 16.219 5.164 1 97.06 42 LEU B CA 1
ATOM 1569 C C . LEU B 1 42 ? -3.92 16.562 4.336 1 97.06 42 LEU B C 1
ATOM 1571 O O . LEU B 1 42 ? -3.658 17.734 4.062 1 97.06 42 LEU B O 1
ATOM 1575 N N . ARG B 1 43 ? -3.205 15.617 3.967 1 94.56 43 ARG B N 1
ATOM 1576 C CA . ARG B 1 43 ? -1.997 15.812 3.172 1 94.56 43 ARG B CA 1
ATOM 1577 C C . ARG B 1 43 ? -2.332 16.391 1.802 1 94.56 43 ARG B C 1
ATOM 1579 O O . ARG B 1 43 ? -1.663 17.312 1.332 1 94.56 43 ARG B O 1
ATOM 1586 N N . LEU B 1 44 ? -3.291 15.844 1.12 1 95.38 44 LEU B N 1
ATOM 1587 C CA . LEU B 1 44 ? -3.715 16.344 -0.187 1 95.38 44 LEU B CA 1
ATOM 1588 C C . LEU B 1 44 ? -4.121 17.797 -0.11 1 95.38 44 LEU B C 1
ATOM 1590 O O . LEU B 1 44 ? -3.764 18.594 -0.98 1 95.38 44 LEU B O 1
ATOM 1594 N N . LEU B 1 45 ? -4.848 18.078 0.895 1 97.44 45 LEU B N 1
ATOM 1595 C CA . LEU B 1 45 ? -5.281 19.469 1.08 1 97.44 45 LEU B CA 1
ATOM 1596 C C . LEU B 1 45 ? -4.086 20.375 1.341 1 97.44 45 LEU B C 1
ATOM 1598 O O . LEU B 1 45 ? -4.047 21.516 0.855 1 97.44 45 LEU B O 1
ATOM 1602 N N . SER B 1 46 ? -3.189 19.875 2.188 1 96.12 46 SER B N 1
ATOM 1603 C CA . SER B 1 46 ? -2 20.656 2.525 1 96.12 46 SER B CA 1
ATOM 1604 C C . SER B 1 46 ? -1.134 20.906 1.296 1 96.12 46 SER B C 1
ATOM 1606 O O . SER B 1 46 ? -0.572 21.984 1.135 1 96.12 46 SER B O 1
ATOM 1608 N N . GLU B 1 47 ? -1.052 19.984 0.374 1 93.12 47 GLU B N 1
ATOM 1609 C CA . GLU B 1 47 ? -0.14 20.031 -0.766 1 93.12 47 GLU B CA 1
ATOM 1610 C C . GLU B 1 47 ? -0.809 20.672 -1.978 1 93.12 47 GLU B C 1
ATOM 1612 O O . GLU B 1 47 ? -0.155 21.375 -2.756 1 93.12 47 GLU B O 1
ATOM 1617 N N . GLN B 1 48 ? -2.09 20.422 -2.141 1 95.06 48 GLN B N 1
ATOM 1618 C CA . GLN B 1 48 ? -2.705 20.781 -3.416 1 95.06 48 GLN B CA 1
ATOM 1619 C C . GLN B 1 48 ? -3.809 21.812 -3.23 1 95.06 48 GLN B C 1
ATOM 1621 O O . GLN B 1 48 ? -4.336 22.359 -4.207 1 95.06 48 GLN B O 1
ATOM 1626 N N . GLY B 1 49 ? -4.16 22.047 -2.02 1 96.31 49 GLY B N 1
ATOM 1627 C CA . GLY B 1 49 ? -5.18 23.047 -1.753 1 96.31 49 GLY B CA 1
ATOM 1628 C C . GLY B 1 49 ? -6.582 22.469 -1.694 1 96.31 49 GLY B C 1
ATOM 1629 O O . GLY B 1 49 ? -6.758 21.25 -1.714 1 96.31 49 GLY B O 1
ATOM 1630 N N . PRO B 1 50 ? -7.566 23.328 -1.58 1 97.12 50 PRO B N 1
ATOM 1631 C CA . PRO B 1 50 ? -8.961 22.906 -1.417 1 97.12 50 PRO B CA 1
ATOM 1632 C C . PRO B 1 50 ? -9.445 22.031 -2.568 1 97.12 50 PRO B C 1
ATOM 1634 O O . PRO B 1 50 ? -9.055 22.234 -3.717 1 97.12 50 PRO B O 1
ATOM 1637 N N . LYS B 1 51 ? -10.32 21.094 -2.254 1 96 51 LYS B N 1
ATOM 1638 C CA . LYS B 1 51 ? -10.836 20.141 -3.232 1 96 51 LYS B CA 1
ATOM 1639 C C . LYS B 1 51 ? -12.281 19.766 -2.924 1 96 51 LYS B C 1
ATOM 1641 O O . LYS B 1 51 ? -12.734 19.906 -1.785 1 96 51 LYS B O 1
ATOM 1646 N N . LYS B 1 52 ? -12.93 19.312 -3.988 1 94.56 52 LYS B N 1
ATOM 1647 C CA . LYS B 1 52 ? -14.25 18.734 -3.789 1 94.56 52 LYS B CA 1
ATOM 1648 C C . LYS B 1 52 ? -14.156 17.359 -3.133 1 94.56 52 LYS B C 1
ATOM 1650 O O . LYS B 1 52 ? -13.195 16.625 -3.357 1 94.56 52 LYS B O 1
ATOM 1655 N N . VAL B 1 53 ? -15.164 17.078 -2.428 1 92.06 53 VAL B N 1
ATOM 1656 C CA . VAL B 1 53 ? -15.195 15.797 -1.726 1 92.06 53 VAL B CA 1
ATOM 1657 C C . VAL B 1 53 ? -15.047 14.656 -2.727 1 92.06 53 VAL B C 1
ATOM 1659 O O . VAL B 1 53 ? -14.336 13.68 -2.459 1 92.06 53 VAL B O 1
ATOM 1662 N N . THR B 1 54 ? -15.633 14.797 -3.84 1 91.12 54 THR B N 1
ATOM 1663 C CA . THR B 1 54 ? -15.656 13.727 -4.836 1 91.12 54 THR B CA 1
ATOM 1664 C C . THR B 1 54 ? -14.266 13.5 -5.418 1 91.12 54 THR B C 1
ATOM 1666 O O . THR B 1 54 ? -13.953 12.406 -5.898 1 91.12 54 THR B O 1
ATOM 1669 N N . GLU B 1 55 ? -13.445 14.453 -5.434 1 94.56 55 GLU B N 1
ATOM 1670 C CA . GLU B 1 55 ? -12.086 14.359 -5.969 1 94.56 55 GLU B CA 1
ATOM 1671 C C . GLU B 1 55 ? -11.227 13.43 -5.121 1 94.56 55 GLU B C 1
ATOM 1673 O O . GLU B 1 55 ? -10.32 12.766 -5.637 1 94.56 55 GLU B O 1
ATOM 1678 N N . PHE B 1 56 ? -11.539 13.383 -3.779 1 94.75 56 PHE B N 1
ATOM 1679 C CA . PHE B 1 56 ? -10.773 12.523 -2.889 1 94.75 56 PHE B CA 1
ATOM 1680 C C . PHE B 1 56 ? -11.008 11.055 -3.219 1 94.75 56 PHE B C 1
ATOM 1682 O O . PHE B 1 56 ? -10.078 10.242 -3.168 1 94.75 56 PHE B O 1
ATOM 1689 N N . ALA B 1 57 ? -12.219 10.734 -3.521 1 92.56 57 ALA B N 1
ATOM 1690 C CA . ALA B 1 57 ? -12.57 9.344 -3.83 1 92.56 57 ALA B CA 1
ATOM 1691 C C . ALA B 1 57 ? -11.773 8.828 -5.023 1 92.56 57 ALA B C 1
ATOM 1693 O O . ALA B 1 57 ? -11.258 7.711 -4.996 1 92.56 57 ALA B O 1
ATOM 1694 N N . THR B 1 58 ? -11.68 9.688 -6.043 1 89.94 58 THR B N 1
ATOM 1695 C CA . THR B 1 58 ? -10.953 9.359 -7.266 1 89.94 58 THR B CA 1
ATOM 1696 C C . THR B 1 58 ? -9.461 9.211 -6.992 1 89.94 58 THR B C 1
ATOM 1698 O O . THR B 1 58 ? -8.844 8.234 -7.406 1 89.94 58 THR B O 1
ATOM 1701 N N . ILE B 1 59 ? -8.891 10.109 -6.27 1 88.12 59 ILE B N 1
ATOM 1702 C CA . ILE B 1 59 ? -7.457 10.172 -6.004 1 88.12 59 ILE B CA 1
ATOM 1703 C C . ILE B 1 59 ? -7.047 8.992 -5.125 1 88.12 59 ILE B C 1
ATOM 1705 O O . ILE B 1 59 ? -5.98 8.398 -5.324 1 88.12 59 ILE B O 1
ATOM 1709 N N . LEU B 1 60 ? -7.938 8.555 -4.148 1 88.38 60 LEU B N 1
ATOM 1710 C CA . LEU B 1 60 ? -7.582 7.543 -3.16 1 88.38 60 LEU B CA 1
ATOM 1711 C C . LEU B 1 60 ? -8.07 6.164 -3.592 1 88.38 60 LEU B C 1
ATOM 1713 O O . LEU B 1 60 ? -7.688 5.152 -3.004 1 88.38 60 LEU B O 1
ATOM 1717 N N . GLY B 1 61 ? -8.875 6.164 -4.621 1 84.94 61 GLY B N 1
ATOM 1718 C CA . GLY B 1 61 ? -9.375 4.891 -5.117 1 84.94 61 GLY B CA 1
ATOM 1719 C C . GLY B 1 61 ? -10.359 4.227 -4.168 1 84.94 61 GLY B C 1
ATOM 1720 O O . GLY B 1 61 ? -10.281 3.018 -3.938 1 84.94 61 GLY B O 1
ATOM 1721 N N . VAL B 1 62 ? -11.219 4.957 -3.508 1 86 62 VAL B N 1
ATOM 1722 C CA . VAL B 1 62 ? -12.203 4.445 -2.562 1 86 62 VAL B CA 1
ATOM 1723 C C . VAL B 1 62 ? -13.594 4.961 -2.938 1 86 62 VAL B C 1
ATOM 1725 O O . VAL B 1 62 ? -13.734 5.77 -3.855 1 86 62 VAL B O 1
ATOM 1728 N N . SER B 1 63 ? -14.602 4.496 -2.277 1 89.69 63 SER B N 1
ATOM 1729 C CA . SER B 1 63 ? -15.984 4.859 -2.586 1 89.69 63 SER B CA 1
ATOM 1730 C C . SER B 1 63 ? -16.312 6.254 -2.068 1 89.69 63 SER B C 1
ATOM 1732 O O . SER B 1 63 ? -15.711 6.727 -1.106 1 89.69 63 SER B O 1
ATOM 1734 N N . ALA B 1 64 ? -17.297 6.723 -2.711 1 91.44 64 ALA B N 1
ATOM 1735 C CA . ALA B 1 64 ? -17.781 8.031 -2.277 1 91.44 64 ALA B CA 1
ATOM 1736 C C . ALA B 1 64 ? -18.328 7.965 -0.851 1 91.44 64 ALA B C 1
ATOM 1738 O O . ALA B 1 64 ? -18.156 8.914 -0.076 1 91.44 64 ALA B O 1
ATOM 1739 N N . SER B 1 65 ? -18.969 7.012 -0.63 1 93.69 65 SER B N 1
ATOM 1740 C CA . SER B 1 65 ? -19.531 6.844 0.703 1 93.69 65 SER B CA 1
ATOM 1741 C C . SER B 1 65 ? -18.453 6.816 1.77 1 93.69 65 SER B C 1
ATOM 1743 O O . SER B 1 65 ? -18.609 7.402 2.844 1 93.69 65 SER B O 1
ATOM 1745 N N . HIS B 1 66 ? -17.406 6.129 1.517 1 93.06 66 HIS B N 1
ATOM 1746 C CA . HIS B 1 66 ? -16.281 6.07 2.441 1 93.06 66 HIS B CA 1
ATOM 1747 C C . HIS B 1 66 ? -15.656 7.449 2.648 1 93.06 66 HIS B C 1
ATOM 1749 O O . HIS B 1 66 ? -15.375 7.844 3.779 1 93.06 66 HIS B O 1
ATOM 1755 N N . ILE B 1 67 ? -15.484 8.227 1.597 1 94.81 67 ILE B N 1
ATOM 1756 C CA . ILE B 1 67 ? -14.867 9.539 1.678 1 94.81 67 ILE B CA 1
ATOM 1757 C C . ILE B 1 67 ? -15.758 10.484 2.482 1 94.81 67 ILE B C 1
ATOM 1759 O O . ILE B 1 67 ? -15.258 11.328 3.23 1 94.81 67 ILE B O 1
ATOM 1763 N N . THR B 1 68 ? -17.031 10.297 2.248 1 94.88 68 THR B N 1
ATOM 1764 C CA . THR B 1 68 ? -17.969 11.133 2.998 1 94.88 68 THR B CA 1
ATOM 1765 C C . THR B 1 68 ? -17.828 10.883 4.496 1 94.88 68 THR B C 1
ATOM 1767 O O . THR B 1 68 ? -17.766 11.82 5.289 1 94.88 68 THR B O 1
ATOM 1770 N N . ALA B 1 69 ? -17.781 9.711 4.828 1 96.12 69 ALA B N 1
ATOM 1771 C CA . ALA B 1 69 ? -17.625 9.352 6.234 1 96.12 69 ALA B CA 1
ATOM 1772 C C . ALA B 1 69 ? -16.312 9.898 6.801 1 96.12 69 ALA B C 1
ATOM 1774 O O . ALA B 1 69 ? -16.281 10.406 7.926 1 96.12 69 ALA B O 1
ATOM 1775 N N . VAL B 1 70 ? -15.25 9.773 6.109 1 96.56 70 VAL B N 1
ATOM 1776 C CA . VAL B 1 70 ? -13.938 10.219 6.555 1 96.56 70 VAL B CA 1
ATOM 1777 C C . VAL B 1 70 ? -13.914 11.742 6.684 1 96.56 70 VAL B C 1
ATOM 1779 O O . VAL B 1 70 ? -13.375 12.281 7.648 1 96.56 70 VAL B O 1
ATOM 1782 N N . THR B 1 71 ? -14.469 12.43 5.703 1 97.06 71 THR B N 1
ATOM 1783 C CA . THR B 1 71 ? -14.5 13.891 5.75 1 97.06 71 THR B CA 1
ATOM 1784 C C . THR B 1 71 ? -15.383 14.383 6.887 1 97.06 71 THR B C 1
ATOM 1786 O O . THR B 1 71 ? -15.078 15.383 7.531 1 97.06 71 THR B O 1
ATOM 1789 N N . ASP B 1 72 ? -16.5 13.664 7.105 1 97.19 72 ASP B N 1
ATOM 1790 C CA . ASP B 1 72 ? -17.359 14.016 8.234 1 97.19 72 ASP B CA 1
ATOM 1791 C C . ASP B 1 72 ? -16.594 13.922 9.555 1 97.19 72 ASP B C 1
ATOM 1793 O O . ASP B 1 72 ? -16.719 14.805 10.406 1 97.19 72 ASP B O 1
ATOM 1797 N N . ALA B 1 73 ? -15.859 12.914 9.695 1 96.94 73 ALA B N 1
ATOM 1798 C CA . ALA B 1 73 ? -15.055 12.719 10.906 1 96.94 73 ALA B CA 1
ATOM 1799 C C . ALA B 1 73 ? -14.031 13.836 11.07 1 96.94 73 ALA B C 1
ATOM 1801 O O . ALA B 1 73 ? -13.789 14.312 12.18 1 96.94 73 ALA B O 1
ATOM 1802 N N . LEU B 1 74 ? -13.391 14.273 10.008 1 97.75 74 LEU B N 1
ATOM 1803 C CA . LEU B 1 74 ? -12.367 15.32 10.031 1 97.75 74 LEU B CA 1
ATOM 1804 C C . LEU B 1 74 ? -12.984 16.672 10.352 1 97.75 74 LEU B C 1
ATOM 1806 O O . LEU B 1 74 ? -12.359 17.516 11.008 1 97.75 74 LEU B O 1
ATOM 1810 N N . VAL B 1 75 ? -14.219 16.875 9.852 1 98.06 75 VAL B N 1
ATOM 1811 C CA . VAL B 1 75 ? -14.945 18.094 10.18 1 98.06 75 VAL B CA 1
ATOM 1812 C C . VAL B 1 75 ? -15.273 18.109 11.672 1 98.06 75 VAL B C 1
ATOM 1814 O O . VAL B 1 75 ? -15.133 19.141 12.336 1 98.06 75 VAL B O 1
ATOM 1817 N N . GLU B 1 76 ? -15.688 17.016 12.141 1 97.56 76 GLU B N 1
ATOM 1818 C CA . GLU B 1 76 ? -16.016 16.891 13.555 1 97.56 76 GLU B CA 1
ATOM 1819 C C . GLU B 1 76 ? -14.789 17.156 14.43 1 97.56 76 GLU B C 1
ATOM 1821 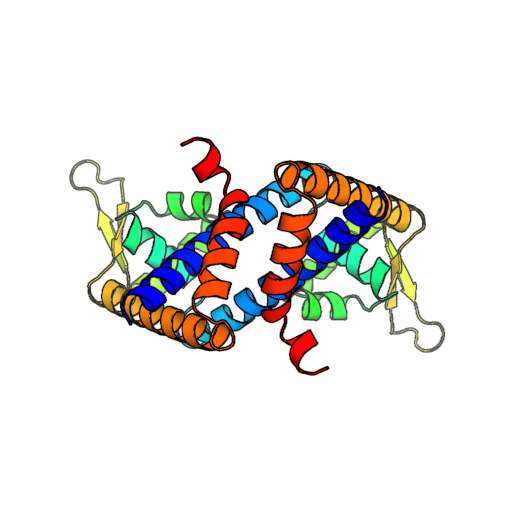O O . GLU B 1 76 ? -14.898 17.75 15.5 1 97.56 76 GLU B O 1
ATOM 1826 N N . LYS B 1 77 ? -13.602 16.75 13.953 1 96.56 77 LYS B N 1
ATOM 1827 C CA . LYS B 1 77 ? -12.344 16.969 14.664 1 96.56 77 LYS B CA 1
ATOM 1828 C C . LYS B 1 77 ? -11.883 18.406 14.547 1 96.56 77 LYS B C 1
ATOM 1830 O O . LYS B 1 77 ? -10.992 18.844 15.289 1 96.56 77 LYS B O 1
ATOM 1835 N N . GLY B 1 78 ? -12.508 19.125 13.602 1 98.06 78 GLY B N 1
ATOM 1836 C CA . GLY B 1 78 ? -12.148 20.516 13.391 1 98.06 78 GLY B CA 1
ATOM 1837 C C . GLY B 1 78 ? -10.906 20.688 12.539 1 98.06 78 GLY B C 1
ATOM 1838 O O . GLY B 1 78 ? -10.305 21.766 12.523 1 98.06 78 GLY B O 1
ATOM 1839 N N . TRP B 1 79 ? -10.477 19.672 11.797 1 98.38 79 TRP B N 1
ATOM 1840 C CA . TRP B 1 79 ? -9.227 19.703 11.039 1 98.38 79 TRP B CA 1
ATOM 1841 C C . TRP B 1 79 ? -9.477 20.172 9.602 1 98.38 79 TRP B C 1
ATOM 1843 O O . TRP B 1 79 ? -8.555 20.594 8.914 1 98.38 79 TRP B O 1
ATOM 1853 N N . ILE B 1 80 ? -10.734 20.016 9.156 1 98.56 80 ILE B N 1
ATOM 1854 C CA . ILE B 1 80 ? -11.141 20.531 7.859 1 98.56 80 ILE B CA 1
ATOM 1855 C C . ILE B 1 80 ? -12.5 21.219 7.984 1 98.56 80 ILE B C 1
ATOM 1857 O O . ILE B 1 80 ? -13.164 21.109 9.016 1 98.56 80 ILE B O 1
ATOM 1861 N N . THR B 1 81 ? -12.93 21.969 6.953 1 98.44 81 THR B N 1
ATOM 1862 C CA . THR B 1 81 ? -14.227 22.625 6.879 1 98.44 81 THR B CA 1
ATOM 1863 C C . THR B 1 81 ? -14.766 22.609 5.449 1 98.44 81 THR B C 1
ATOM 1865 O O . THR B 1 81 ? -14 22.438 4.496 1 98.44 81 THR B O 1
ATOM 1868 N N . ARG B 1 82 ? -16.031 22.688 5.352 1 97.06 82 ARG B N 1
ATOM 1869 C CA . ARG B 1 82 ? -16.703 22.766 4.062 1 97.06 82 ARG B CA 1
ATOM 1870 C C . ARG B 1 82 ? -17.078 24.203 3.725 1 97.06 82 ARG B C 1
ATOM 1872 O O . ARG B 1 82 ? -17.688 24.906 4.539 1 97.06 82 ARG B O 1
ATOM 1879 N N . VAL B 1 83 ? -16.703 24.531 2.57 1 96.75 83 VAL B N 1
ATOM 1880 C CA . VAL B 1 83 ? -16.984 25.906 2.162 1 96.75 83 VAL B CA 1
ATOM 1881 C C . VAL B 1 83 ? -17.734 25.891 0.827 1 96.75 83 VAL B C 1
ATOM 1883 O O . VAL B 1 83 ? -17.281 25.281 -0.138 1 96.75 83 VAL B O 1
ATOM 1886 N N . ARG B 1 84 ? -18.719 26.656 0.779 1 94.31 84 ARG B N 1
ATOM 1887 C CA . ARG B 1 84 ? -19.516 26.781 -0.438 1 94.31 84 ARG B CA 1
ATOM 1888 C C . ARG B 1 84 ? -18.953 27.891 -1.334 1 94.31 84 ARG B C 1
ATOM 1890 O O . ARG B 1 84 ? -18.562 28.953 -0.85 1 94.31 84 ARG B O 1
ATOM 1897 N N . SER B 1 85 ? -18.844 27.5 -2.666 1 90.75 85 SER B N 1
ATOM 1898 C CA . SER B 1 85 ? -18.375 28.484 -3.625 1 90.75 85 SER B CA 1
ATOM 1899 C C . SER B 1 85 ? -19.359 29.641 -3.754 1 90.75 85 SER B C 1
ATOM 1901 O O . SER B 1 85 ? -20.578 29.422 -3.76 1 90.75 85 SER B O 1
ATOM 1903 N N . LYS B 1 86 ? -18.766 30.797 -3.805 1 89.88 86 LYS B N 1
ATOM 1904 C CA . LYS B 1 86 ? -19.609 31.969 -4 1 89.88 86 LYS B CA 1
ATOM 1905 C C . LYS B 1 86 ? -20.109 32.062 -5.434 1 89.88 86 LYS B C 1
ATOM 1907 O O . LYS B 1 86 ? -21.203 32.562 -5.68 1 89.88 86 LYS B O 1
ATOM 1912 N N . GLU B 1 87 ? -19.297 31.547 -6.383 1 90.69 87 GLU B N 1
ATOM 1913 C CA . GLU B 1 87 ? -19.625 31.609 -7.805 1 90.69 87 GLU B CA 1
ATOM 1914 C C . GLU B 1 87 ? -20.641 30.531 -8.18 1 90.69 87 GLU B C 1
ATOM 1916 O O . GLU B 1 87 ? -21.531 30.766 -9.008 1 90.69 87 GLU B O 1
ATOM 1921 N N . ASP B 1 88 ? -20.484 29.438 -7.648 1 90.56 88 ASP B N 1
ATOM 1922 C CA . ASP B 1 88 ? -21.375 28.312 -7.875 1 90.56 88 ASP B CA 1
ATOM 1923 C C . ASP B 1 88 ? -21.734 27.625 -6.559 1 90.56 88 ASP B C 1
ATOM 1925 O O . ASP B 1 88 ? -20.984 26.781 -6.066 1 90.56 88 ASP B O 1
ATOM 1929 N N . ARG B 1 89 ? -22.859 27.891 -6.098 1 88.56 89 ARG B N 1
ATOM 1930 C CA . ARG B 1 89 ? -23.281 27.453 -4.77 1 88.56 89 ARG B CA 1
ATOM 1931 C C . ARG B 1 89 ? -23.438 25.938 -4.715 1 88.56 89 ARG B C 1
ATOM 1933 O O . ARG B 1 89 ? -23.516 25.344 -3.631 1 88.56 89 ARG B O 1
ATOM 1940 N N . ARG B 1 90 ? -23.453 25.312 -5.746 1 88.38 90 ARG B N 1
ATOM 1941 C CA . ARG B 1 90 ? -23.562 23.844 -5.789 1 88.38 90 ARG B CA 1
ATOM 1942 C C . ARG B 1 90 ? -22.219 23.188 -5.512 1 88.38 90 ARG B C 1
ATOM 1944 O O . ARG B 1 90 ? -22.156 22 -5.18 1 88.38 90 ARG B O 1
ATOM 1951 N N . ILE B 1 91 ? -21.297 24.094 -5.645 1 91.31 91 ILE B N 1
ATOM 1952 C CA . ILE B 1 91 ? -19.953 23.562 -5.48 1 91.31 91 ILE B CA 1
ATOM 1953 C C . ILE B 1 91 ? -19.484 23.75 -4.035 1 91.31 91 ILE B C 1
ATOM 1955 O O . ILE B 1 91 ? -19.484 24.875 -3.525 1 91.31 91 ILE B O 1
ATOM 1959 N N . ILE B 1 92 ? -19.25 22.719 -3.361 1 94.38 92 ILE B N 1
ATOM 1960 C CA . ILE B 1 92 ? -18.703 22.734 -2.014 1 94.38 92 ILE B CA 1
ATOM 1961 C C . ILE B 1 92 ? -17.266 22.188 -2.043 1 94.38 92 ILE B C 1
ATOM 1963 O O . ILE B 1 92 ? -17.016 21.109 -2.588 1 94.38 92 ILE B O 1
ATOM 1967 N N . LYS B 1 93 ? -16.359 22.969 -1.4 1 96.75 93 LYS B N 1
ATOM 1968 C CA . LYS B 1 93 ? -14.969 22.531 -1.325 1 96.75 93 LYS B CA 1
ATOM 1969 C C . LYS B 1 93 ? -14.539 22.328 0.122 1 96.75 93 LYS B C 1
ATOM 1971 O O . LYS B 1 93 ? -15 23.031 1.022 1 96.75 93 LYS B O 1
ATOM 1976 N N . ILE B 1 94 ? -13.641 21.391 0.287 1 97.94 94 ILE B N 1
ATOM 1977 C CA . ILE B 1 94 ? -13.055 21.094 1.588 1 97.94 94 ILE B CA 1
ATOM 1978 C C . ILE B 1 94 ? -11.766 21.875 1.769 1 97.94 94 ILE B C 1
ATOM 1980 O O . ILE B 1 94 ? -10.906 21.891 0.883 1 97.94 94 ILE B O 1
ATOM 1984 N N . HIS B 1 95 ? -11.68 22.562 2.91 1 98.31 95 HIS B N 1
ATOM 1985 C CA . HIS B 1 95 ? -10.508 23.359 3.248 1 98.31 95 HIS B CA 1
ATOM 1986 C C . HIS B 1 95 ? -9.844 22.859 4.527 1 98.31 95 HIS B C 1
ATOM 1988 O O . HIS B 1 95 ? -10.523 22.391 5.441 1 98.31 95 HIS B O 1
ATOM 1994 N N . LEU B 1 96 ? -8.562 23.016 4.52 1 98 96 LEU B N 1
ATOM 1995 C CA . LEU B 1 96 ? -7.848 22.797 5.773 1 98 96 LEU B CA 1
ATOM 1996 C C . LEU B 1 96 ? -8.086 23.969 6.734 1 98 96 LEU B C 1
ATOM 1998 O O . LEU B 1 96 ? -8.039 25.125 6.328 1 98 96 LEU B O 1
ATOM 2002 N N . THR B 1 97 ? -8.367 23.641 7.961 1 98.38 97 THR B N 1
ATOM 2003 C CA . THR B 1 97 ? -8.398 24.672 8.992 1 98.38 97 THR B CA 1
ATOM 2004 C C . THR B 1 97 ? -7.008 24.906 9.555 1 98.38 97 THR B C 1
ATOM 2006 O O . THR B 1 97 ? -6.051 24.219 9.195 1 98.38 97 THR B O 1
ATOM 2009 N N . ASP B 1 98 ? -6.848 25.938 10.438 1 98.06 98 ASP B N 1
ATOM 2010 C CA . ASP B 1 98 ? -5.574 26.188 11.109 1 98.06 98 ASP B CA 1
ATOM 2011 C C . ASP B 1 98 ? -5.176 25 11.984 1 98.06 98 ASP B C 1
ATOM 2013 O O . ASP B 1 98 ? -4 24.641 12.055 1 98.06 98 ASP B O 1
ATOM 2017 N N . ALA B 1 99 ? -6.184 24.391 12.586 1 97.75 99 ALA B N 1
ATOM 2018 C CA . ALA B 1 99 ? -5.934 23.203 13.383 1 97.75 99 ALA B CA 1
ATOM 2019 C C . ALA B 1 99 ? -5.477 22.031 12.508 1 97.75 99 ALA B C 1
ATOM 2021 O O . ALA B 1 99 ? -4.613 21.25 12.906 1 97.75 99 ALA B O 1
ATOM 2022 N N . GLY B 1 100 ? -6.047 21.953 11.289 1 97.62 100 GLY B N 1
ATOM 2023 C CA . GLY B 1 100 ? -5.633 20.953 10.328 1 97.62 100 GLY B CA 1
ATOM 2024 C C . GLY B 1 100 ? -4.203 21.125 9.859 1 97.62 100 GLY B C 1
ATOM 2025 O O . GLY B 1 100 ? -3.463 20.156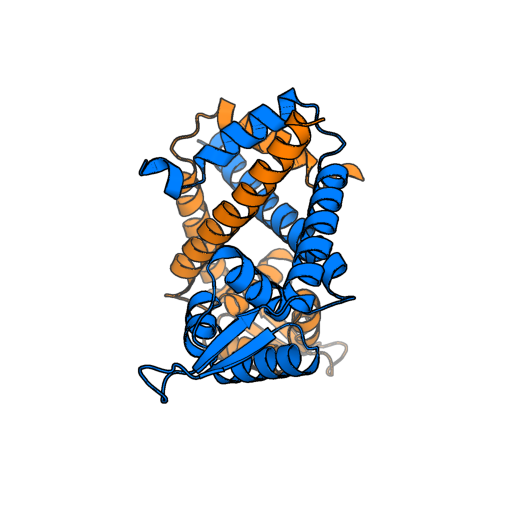 9.727 1 97.62 100 GLY B O 1
ATOM 2026 N N . LYS B 1 101 ? -3.838 22.328 9.68 1 97.5 101 LYS B N 1
ATOM 2027 C CA . LYS B 1 101 ? -2.469 22.625 9.281 1 97.5 101 LYS B CA 1
ATOM 2028 C C . LYS B 1 101 ? -1.475 22.25 10.367 1 97.5 101 LYS B C 1
ATOM 2030 O O . LYS B 1 101 ? -0.383 21.75 10.078 1 97.5 101 LYS B O 1
ATOM 2035 N N . GLU B 1 102 ? -1.843 22.5 11.562 1 96.69 102 GLU B N 1
ATOM 2036 C CA . GLU B 1 102 ? -0.975 22.188 12.695 1 96.69 102 GLU B CA 1
ATOM 2037 C C . GLU B 1 102 ? -0.779 20.688 12.836 1 96.69 102 GLU B C 1
ATOM 2039 O O . GLU B 1 102 ? 0.335 20.219 13.086 1 96.69 102 GLU B O 1
ATOM 2044 N N . ILE B 1 103 ? -1.86 19.906 12.688 1 95 103 ILE B N 1
ATOM 2045 C CA . ILE B 1 103 ? -1.779 18.469 12.875 1 95 103 ILE B CA 1
ATOM 2046 C C . ILE B 1 103 ? -0.94 17.844 11.758 1 95 103 ILE B C 1
ATOM 2048 O O . ILE B 1 103 ? -0.165 16.922 12 1 95 103 ILE B O 1
ATOM 2052 N N . ILE B 1 104 ? -1.058 18.375 10.531 1 94.38 104 ILE B N 1
ATOM 2053 C CA . ILE B 1 104 ? -0.288 17.828 9.422 1 94.38 104 ILE B CA 1
ATOM 2054 C C . ILE B 1 104 ? 1.19 18.156 9.602 1 94.38 104 ILE B C 1
ATOM 2056 O O . ILE B 1 104 ? 2.061 17.344 9.312 1 94.38 104 ILE B O 1
ATOM 2060 N N . ARG B 1 105 ? 1.406 19.344 10.086 1 94.25 105 ARG B N 1
ATOM 2061 C CA . ARG B 1 105 ? 2.787 19.719 10.359 1 94.25 105 ARG B CA 1
ATOM 2062 C C . ARG B 1 105 ? 3.4 18.828 11.438 1 94.25 105 ARG B C 1
ATOM 2064 O O . ARG B 1 105 ? 4.555 18.406 11.32 1 94.25 105 ARG B O 1
ATOM 2071 N N . TYR B 1 106 ? 2.668 18.625 12.453 1 94.31 106 TYR B N 1
ATOM 2072 C CA . TYR B 1 106 ? 3.098 17.75 13.555 1 94.31 106 TYR B CA 1
ATOM 2073 C C . TYR B 1 106 ? 3.445 16.359 13.047 1 94.31 106 TYR B C 1
ATOM 2075 O O . TYR B 1 106 ? 4.496 15.812 13.391 1 94.31 106 TYR B O 1
ATOM 2083 N N . PHE B 1 107 ? 2.67 15.805 12.211 1 92.19 107 PHE B N 1
ATOM 2084 C CA . PHE B 1 107 ? 2.893 14.453 11.727 1 92.19 107 PHE B CA 1
ATOM 2085 C C . PHE B 1 107 ? 4.047 14.414 10.734 1 92.19 107 PHE B C 1
ATOM 2087 O O . PHE B 1 107 ? 4.785 13.43 10.664 1 92.19 107 PHE B O 1
ATOM 2094 N N . GLU B 1 108 ? 4.156 15.461 9.969 1 89.75 108 GLU B N 1
ATOM 2095 C CA . GLU B 1 108 ? 5.285 15.523 9.047 1 89.75 108 GLU B CA 1
ATOM 2096 C C . GLU B 1 108 ? 6.613 15.539 9.797 1 89.75 108 GLU B C 1
ATOM 2098 O O . GLU B 1 108 ? 7.594 14.945 9.344 1 89.75 108 GLU B O 1
ATOM 2103 N N . GLU B 1 109 ? 6.625 16.203 10.883 1 92.31 109 GLU B N 1
ATOM 2104 C CA . GLU B 1 109 ? 7.812 16.234 11.727 1 92.31 109 GLU B CA 1
ATOM 2105 C C . GLU B 1 109 ? 8.094 14.852 12.336 1 92.31 109 GLU B C 1
ATOM 2107 O O . GLU B 1 109 ? 9.242 14.414 12.391 1 92.31 109 GLU B O 1
ATOM 2112 N N . LYS B 1 110 ? 7.012 14.18 12.797 1 92.56 110 LYS B N 1
ATOM 2113 C CA . LYS B 1 110 ? 7.148 12.836 13.352 1 92.56 110 LYS B CA 1
ATOM 2114 C C . LYS B 1 110 ? 7.648 11.859 12.289 1 92.56 110 LYS B C 1
ATOM 2116 O O . LYS B 1 110 ? 8.453 10.969 12.586 1 92.56 110 LYS B O 1
ATOM 2121 N N . LYS B 1 111 ? 7.176 12.062 11.133 1 91.62 111 LYS B N 1
ATOM 2122 C CA . LYS B 1 111 ? 7.594 11.203 10.023 1 91.62 111 LYS B CA 1
ATOM 2123 C C . LYS B 1 111 ? 9.062 11.406 9.688 1 91.62 111 LYS B C 1
ATOM 2125 O O . LYS B 1 111 ? 9.789 10.453 9.414 1 91.62 111 LYS B O 1
ATOM 2130 N N . THR B 1 112 ? 9.43 12.633 9.703 1 91.75 112 THR B N 1
ATOM 2131 C CA . THR B 1 112 ? 10.836 12.938 9.453 1 91.75 112 THR B CA 1
ATOM 2132 C C . THR B 1 112 ? 11.727 12.297 10.508 1 91.75 112 THR B C 1
ATOM 2134 O O . THR B 1 112 ? 12.773 11.719 10.188 1 91.75 112 THR B O 1
ATOM 2137 N N . GLU B 1 113 ? 11.328 12.383 11.695 1 94.38 113 GLU B N 1
ATOM 2138 C CA . GLU B 1 113 ? 12.055 11.75 12.789 1 94.38 113 GLU B CA 1
ATOM 2139 C C . GLU B 1 113 ? 12.117 10.234 12.609 1 94.38 113 GLU B C 1
ATOM 2141 O O . GLU B 1 113 ? 13.133 9.609 12.914 1 94.38 113 GLU B O 1
ATOM 2146 N N . TYR B 1 114 ? 11.023 9.688 12.25 1 95.31 114 TYR B N 1
ATOM 2147 C CA . TYR B 1 114 ? 10.961 8.258 11.961 1 95.31 114 TYR B CA 1
ATOM 2148 C C . TYR B 1 114 ? 12.016 7.867 10.93 1 95.31 114 TYR B C 1
ATOM 2150 O O . TYR B 1 114 ? 12.742 6.891 11.117 1 95.31 114 TYR B O 1
ATOM 2158 N N . TYR B 1 115 ? 12.094 8.664 9.789 1 95.38 115 TYR B N 1
ATOM 2159 C CA . TYR B 1 115 ? 13.016 8.32 8.719 1 95.38 115 TYR B CA 1
ATOM 2160 C C . TYR B 1 115 ? 14.461 8.508 9.164 1 95.38 115 TYR B C 1
ATOM 2162 O O . TYR B 1 115 ? 15.352 7.758 8.75 1 95.38 115 TYR B O 1
ATOM 2170 N N . PHE B 1 116 ? 14.703 9.477 10.047 1 95.5 116 PHE B N 1
ATOM 2171 C CA . PHE B 1 116 ? 16.047 9.641 10.609 1 95.5 116 PHE B CA 1
ATOM 2172 C C . PHE B 1 116 ? 16.453 8.391 11.383 1 95.5 116 PHE B C 1
ATOM 2174 O O . PHE B 1 116 ? 17.578 7.918 11.242 1 95.5 116 PHE B O 1
ATOM 2181 N N . LYS B 1 117 ? 15.508 7.883 12.117 1 95.44 117 LYS B N 1
ATOM 2182 C CA . LYS B 1 117 ? 15.797 6.684 12.906 1 95.44 117 LYS B CA 1
ATOM 2183 C C . LYS B 1 117 ? 15.938 5.461 12 1 95.44 117 LYS B C 1
ATOM 2185 O O . LYS B 1 117 ? 16.828 4.629 12.211 1 95.44 117 LYS B O 1
ATOM 2190 N N . ARG B 1 118 ? 15.078 5.391 11.039 1 94.19 118 ARG B N 1
ATOM 2191 C CA . ARG B 1 118 ? 15.023 4.242 10.141 1 94.19 118 ARG B CA 1
ATOM 2192 C C . ARG B 1 118 ? 16.297 4.145 9.305 1 94.19 118 ARG B C 1
ATOM 2194 O O . ARG B 1 118 ? 16.734 3.045 8.977 1 94.19 118 ARG B O 1
ATOM 2201 N N . PHE B 1 119 ? 16.922 5.305 9.031 1 96.19 119 PHE B N 1
ATOM 2202 C CA . PHE B 1 119 ? 18.094 5.34 8.164 1 96.19 119 PHE B CA 1
ATOM 2203 C C . PHE B 1 119 ? 19.344 5.699 8.945 1 96.19 119 PHE B C 1
ATOM 2205 O O . PHE B 1 119 ? 20.359 6.078 8.367 1 96.19 119 PHE B O 1
ATOM 2212 N N . SER B 1 120 ? 19.344 5.547 10.234 1 95.12 120 SER B N 1
ATOM 2213 C CA . SER B 1 120 ? 20.422 5.977 11.109 1 95.12 120 SER B CA 1
ATOM 2214 C C . SER B 1 120 ? 21.703 5.184 10.844 1 95.12 120 SER B C 1
ATOM 2216 O O . SER B 1 120 ? 22.797 5.676 11.078 1 95.12 120 SER B O 1
ATOM 2218 N N . SER B 1 121 ? 21.594 3.98 10.305 1 94.81 121 SER B N 1
ATOM 2219 C CA . SER B 1 121 ? 22.75 3.123 10.094 1 94.81 121 SER B CA 1
ATOM 2220 C C . SER B 1 121 ? 23.453 3.441 8.773 1 94.81 121 SER B C 1
ATOM 2222 O O . SER B 1 121 ? 24.516 2.908 8.484 1 94.81 121 SER B O 1
ATOM 2224 N N . TYR B 1 122 ? 22.812 4.289 7.996 1 96.62 122 TYR B N 1
ATOM 2225 C CA . TYR B 1 122 ? 23.406 4.66 6.715 1 96.62 122 TYR B CA 1
ATOM 2226 C C . TYR B 1 122 ? 24.359 5.832 6.871 1 96.62 122 TYR B C 1
ATOM 2228 O O . TYR B 1 122 ? 24.062 6.809 7.559 1 96.62 122 TYR B O 1
ATOM 2236 N N . SER B 1 123 ? 25.578 5.73 6.293 1 97 123 SER B N 1
ATOM 2237 C CA . SER B 1 123 ? 26.391 6.922 6.117 1 97 123 SER B CA 1
ATOM 2238 C C . SER B 1 123 ? 25.766 7.883 5.113 1 97 123 SER B C 1
ATOM 2240 O O . SER B 1 123 ? 24.875 7.5 4.359 1 97 123 SER B O 1
ATOM 2242 N N . ASP B 1 124 ? 26.219 9.102 5.082 1 96.25 124 ASP B N 1
ATOM 2243 C CA . ASP B 1 124 ? 25.719 10.07 4.109 1 96.25 124 ASP B CA 1
ATOM 2244 C C . ASP B 1 124 ? 26 9.609 2.68 1 96.25 124 ASP B C 1
ATOM 2246 O O . ASP B 1 124 ? 25.172 9.812 1.786 1 96.25 124 ASP B O 1
ATOM 2250 N N . GLU B 1 125 ? 27.125 8.969 2.469 1 97 125 GLU B N 1
ATOM 2251 C CA . GLU B 1 125 ? 27.484 8.477 1.145 1 97 125 GLU B CA 1
ATOM 2252 C C . GLU B 1 125 ? 26.578 7.328 0.717 1 97 125 GLU B C 1
ATOM 2254 O O . GLU B 1 125 ? 26.172 7.246 -0.445 1 97 125 GLU B O 1
ATOM 2259 N N . GLU B 1 126 ? 26.266 6.445 1.633 1 97.06 126 GLU B N 1
ATOM 2260 C CA . GLU B 1 126 ? 25.344 5.344 1.351 1 97.06 126 GLU B CA 1
ATOM 2261 C C . GLU B 1 126 ? 23.953 5.863 0.991 1 97.06 126 GLU B C 1
ATOM 2263 O O . GLU B 1 126 ? 23.328 5.367 0.054 1 97.06 126 GLU B O 1
ATOM 2268 N N . LEU B 1 127 ? 23.562 6.832 1.698 1 96.62 127 LEU B N 1
ATOM 2269 C CA . LEU B 1 127 ? 22.234 7.402 1.46 1 96.62 127 LEU B CA 1
ATOM 2270 C C . LEU B 1 127 ? 22.172 8.086 0.1 1 96.62 127 LEU B C 1
ATOM 2272 O O . LEU B 1 127 ? 21.188 7.945 -0.63 1 96.62 127 LEU B O 1
ATOM 2276 N N . LYS B 1 128 ? 23.172 8.852 -0.161 1 97.12 128 LYS B N 1
ATOM 2277 C CA . LYS B 1 128 ? 23.234 9.531 -1.453 1 97.12 128 LYS B CA 1
ATOM 2278 C C . LYS B 1 128 ? 23.188 8.523 -2.602 1 97.12 128 LYS B C 1
ATOM 2280 O O . LYS B 1 128 ? 22.453 8.734 -3.58 1 97.12 128 LYS B O 1
ATOM 2285 N N . THR B 1 129 ? 23.922 7.43 -2.498 1 97.75 129 THR B N 1
ATOM 2286 C CA . THR B 1 129 ? 23.953 6.391 -3.521 1 97.75 129 THR B CA 1
ATOM 2287 C C . THR B 1 129 ? 22.594 5.707 -3.633 1 97.75 129 THR B C 1
ATOM 2289 O O . THR B 1 129 ? 22.109 5.441 -4.738 1 97.75 129 THR B O 1
ATOM 2292 N N . LEU B 1 130 ? 22 5.453 -2.484 1 97.38 130 LEU B N 1
ATOM 2293 C CA . LEU B 1 130 ? 20.688 4.828 -2.465 1 97.38 130 LEU B CA 1
ATOM 2294 C C . LEU B 1 130 ? 19.656 5.711 -3.152 1 97.38 130 LEU B C 1
ATOM 2296 O O . LEU B 1 130 ? 18.875 5.23 -3.975 1 97.38 130 LEU B O 1
ATOM 2300 N N . ILE B 1 131 ? 19.672 6.953 -2.834 1 97.06 131 ILE B N 1
ATOM 2301 C CA . ILE B 1 131 ? 18.719 7.898 -3.406 1 97.06 131 ILE B CA 1
ATOM 2302 C C . ILE B 1 131 ? 18.938 8 -4.914 1 97.06 131 ILE B C 1
ATOM 2304 O O . ILE B 1 131 ? 17.984 8.008 -5.688 1 97.06 131 ILE B O 1
ATOM 2308 N N . GLU B 1 132 ? 20.188 8.047 -5.309 1 96.75 132 GLU B N 1
ATOM 2309 C CA . GLU B 1 132 ? 20.5 8.133 -6.73 1 96.75 132 GLU B CA 1
ATOM 2310 C C . GLU B 1 132 ? 20 6.902 -7.484 1 96.75 132 GLU B C 1
ATOM 2312 O O . GLU B 1 132 ? 19.375 7.027 -8.539 1 96.75 132 GLU B O 1
ATOM 2317 N N . LEU B 1 133 ? 20.281 5.758 -7.023 1 96.75 133 LEU B N 1
ATOM 2318 C CA . LEU B 1 133 ? 19.891 4.516 -7.684 1 96.75 133 LEU B CA 1
ATOM 2319 C C . LEU B 1 133 ? 18.375 4.332 -7.641 1 96.75 133 LEU B C 1
ATOM 2321 O O . LEU B 1 133 ? 17.766 3.9 -8.625 1 96.75 133 LEU B O 1
ATOM 2325 N N . PHE B 1 134 ? 17.781 4.672 -6.488 1 96 134 PHE B N 1
ATOM 2326 C CA . PHE B 1 134 ? 16.344 4.508 -6.344 1 96 134 PHE B CA 1
ATOM 2327 C C . PHE B 1 134 ? 15.594 5.512 -7.211 1 96 134 PHE B C 1
ATOM 2329 O O . PHE B 1 134 ? 14.492 5.227 -7.688 1 96 134 PHE B O 1
ATOM 2336 N N . SER B 1 135 ? 16.203 6.664 -7.473 1 95.88 135 SER B N 1
ATOM 2337 C CA . SER B 1 135 ? 15.578 7.699 -8.297 1 95.88 135 SER B CA 1
ATOM 2338 C C . SER B 1 135 ? 15.414 7.227 -9.742 1 95.88 135 SER B C 1
ATOM 2340 O O . SER B 1 135 ? 14.523 7.695 -10.453 1 95.88 135 SER B O 1
ATOM 2342 N N . LYS B 1 136 ? 16.156 6.246 -10.18 1 95.06 136 LYS B N 1
ATOM 2343 C CA . LYS B 1 136 ? 16.047 5.688 -11.523 1 95.06 136 LYS B CA 1
ATOM 2344 C C . LYS B 1 136 ? 14.719 4.949 -11.695 1 95.06 136 LYS B C 1
ATOM 2346 O O . LYS B 1 136 ? 14.258 4.746 -12.82 1 95.06 136 LYS B O 1
ATOM 2351 N N . LEU B 1 137 ? 14.125 4.578 -10.562 1 94.31 137 LEU B N 1
ATOM 2352 C CA . LEU B 1 137 ? 12.867 3.84 -10.609 1 94.31 137 LEU B CA 1
ATOM 2353 C C . LEU B 1 137 ? 11.688 4.789 -10.773 1 94.31 137 LEU B C 1
ATOM 2355 O O . LEU B 1 137 ? 10.578 4.355 -11.102 1 94.31 137 LEU B O 1
ATOM 2359 N N . ASP B 1 138 ? 11.961 6.051 -10.508 1 93.06 138 ASP B N 1
ATOM 2360 C CA . ASP B 1 138 ? 10.883 7.023 -10.648 1 93.06 138 ASP B CA 1
ATOM 2361 C C . ASP B 1 138 ? 10.633 7.363 -12.117 1 93.06 138 ASP B C 1
ATOM 2363 O O . ASP B 1 138 ? 11.461 8 -12.758 1 93.06 138 ASP B O 1
ATOM 2367 N N . LYS B 1 139 ? 9.602 7 -12.703 1 85.69 139 LYS B N 1
ATOM 2368 C CA . LYS B 1 139 ? 9.266 7.215 -14.109 1 85.69 139 LYS B CA 1
ATOM 2369 C C . LYS B 1 139 ? 8.922 8.68 -14.375 1 85.69 139 LYS B C 1
ATOM 2371 O O . LYS B 1 139 ? 8.938 9.125 -15.523 1 85.69 139 LYS B O 1
ATOM 2376 N N . LYS B 1 140 ? 8.422 9.312 -13.328 1 71.69 140 LYS B N 1
ATOM 2377 C CA . LYS B 1 140 ? 8.172 10.734 -13.531 1 71.69 140 LYS B CA 1
ATOM 2378 C C . LYS B 1 140 ? 9.469 11.484 -13.844 1 71.69 140 LYS B C 1
ATOM 2380 O O . LYS B 1 140 ? 9.445 12.523 -14.5 1 71.69 140 LYS B O 1
ATOM 2385 N N . ARG B 1 141 ? 10.523 11.055 -13.352 1 63.91 141 ARG B N 1
ATOM 2386 C CA . ARG B 1 141 ? 11.812 11.703 -13.609 1 63.91 141 ARG B CA 1
ATOM 2387 C C . ARG B 1 141 ? 12.336 11.336 -14.992 1 63.91 141 ARG B C 1
ATOM 2389 O O . ARG B 1 141 ? 13.172 12.047 -15.555 1 63.91 141 ARG B O 1
ATOM 2396 N N . GLU B 1 142 ? 12.055 10.18 -15.516 1 54.09 142 GLU B N 1
ATOM 2397 C CA . GLU B 1 142 ? 12.508 9.859 -16.875 1 54.09 142 GLU B CA 1
ATOM 2398 C C . GLU B 1 142 ? 11.906 10.82 -17.891 1 54.09 142 GLU B C 1
ATOM 2400 O O . GLU B 1 142 ? 12.531 11.117 -18.906 1 54.09 142 GLU B O 1
ATOM 2405 N N . GLN B 1 143 ? 10.734 11.172 -17.703 1 41.88 143 GLN B N 1
ATOM 2406 C CA . GLN B 1 143 ? 10.258 12.062 -18.766 1 41.88 143 GLN B CA 1
ATOM 2407 C C . GLN B 1 143 ? 10.844 13.469 -18.594 1 41.88 143 GLN B C 1
ATOM 2409 O O . GLN B 1 143 ? 10.641 14.328 -19.453 1 41.88 143 GLN B O 1
ATOM 2414 N N . ARG B 1 144 ? 11.523 13.789 -17.516 1 35.06 144 ARG B N 1
ATOM 2415 C CA . ARG B 1 144 ? 12.141 15.109 -17.625 1 35.06 144 ARG B CA 1
ATOM 2416 C C . ARG B 1 144 ? 13.5 15.016 -18.312 1 35.06 144 ARG B C 1
ATOM 2418 O O . ARG B 1 144 ? 14.227 14.031 -18.156 1 35.06 144 ARG B O 1
#

Nearest PDB structures (foldseek):
  4zzl-assembly1_B  TM=7.746E-01  e=1.911E-07  Pseudomonas aeruginosa
  7kua-assembly1_A-2  TM=7.182E-01  e=2.787E-07  Pseudomonas putida
  7kfq-assembly1_A  TM=6.749E-01  e=4.064E-07  Variovorax paradoxus
  6pco-assembly2_C  TM=6.727E-01  e=5.926E-07  Bordetella bronchiseptica
  6pcp-assembly2_C  TM=6.811E-01  e=1.260E-06  Bordetella pertussis

Solvent-accessible surface area (backbone atoms only — not comparable to full-atom values): 15931 Å² total; per-residue (Å²): 112,67,62,60,50,49,50,47,52,51,45,52,54,46,52,54,52,38,50,48,52,52,53,52,53,53,47,59,69,34,60,83,79,44,52,71,67,51,49,50,50,54,48,47,34,72,74,73,40,66,41,42,67,71,54,50,16,66,77,70,70,50,53,64,69,56,42,50,54,49,51,51,53,34,39,72,72,48,30,30,45,81,43,67,37,86,90,43,71,87,41,51,29,39,35,71,31,74,59,25,52,50,52,53,52,52,48,53,51,52,48,50,51,49,50,51,63,70,48,60,88,50,52,73,67,54,46,53,51,45,49,55,60,54,50,71,61,32,64,77,58,65,76,98,111,66,61,60,51,51,49,49,52,52,44,52,53,46,52,54,51,36,51,49,52,51,52,53,52,53,47,59,70,33,59,82,78,42,51,71,69,52,49,49,51,53,48,48,33,72,75,70,38,67,41,42,68,69,56,50,18,66,77,69,71,52,51,62,67,59,43,51,55,49,50,52,52,35,38,73,72,47,31,31,45,81,42,67,36,87,90,42,70,86,42,52,30,38,35,71,31,74,59,25,51,50,53,51,51,52,48,52,52,52,49,50,52,47,49,49,62,71,47,58,87,51,50,73,67,54,45,53,50,45,48,56,59,54,50,72,61,32,63,76,57,66,76,99

pLDDT: mean 92.07, std 9.07, range [34.88, 98.56]